Protein AF-A0A4P7NVJ7-F1 (afdb_monomer_lite)

Organism: Pyricularia oryzae (NCBI:txid318829)

pLDDT: mean 71.38, std 21.54, range [24.67, 96.62]

Structure (mmCIF, N/CA/C/O backbone):
data_AF-A0A4P7NVJ7-F1
#
_entry.id   AF-A0A4P7NVJ7-F1
#
loop_
_atom_site.group_PDB
_atom_site.id
_atom_site.type_symbol
_atom_site.label_atom_id
_atom_site.label_alt_id
_atom_site.label_comp_id
_atom_site.label_asym_id
_atom_site.label_entity_id
_atom_site.label_seq_id
_atom_site.pdbx_PDB_ins_code
_atom_site.Cartn_x
_atom_site.Cartn_y
_atom_site.Cartn_z
_atom_site.occupancy
_atom_site.B_iso_or_equiv
_atom_site.auth_seq_id
_atom_site.auth_comp_id
_atom_site.auth_asym_id
_atom_site.auth_atom_id
_atom_site.pdbx_PDB_model_num
ATOM 1 N N . MET A 1 1 ? -42.616 57.740 38.464 1.00 33.44 1 MET A N 1
ATOM 2 C CA . MET A 1 1 ? -42.591 57.920 36.997 1.00 33.44 1 MET A CA 1
ATOM 3 C C . MET A 1 1 ? -41.186 58.355 36.611 1.00 33.44 1 MET A C 1
ATOM 5 O O . MET A 1 1 ? -40.735 59.328 37.187 1.00 33.44 1 MET A O 1
ATOM 9 N N . LEU A 1 2 ? -40.556 57.594 35.704 1.00 36.09 2 LEU A N 1
ATOM 10 C CA . LEU A 1 2 ? -39.376 57.878 34.857 1.00 36.09 2 LEU A CA 1
ATOM 11 C C . LEU A 1 2 ? -38.073 58.364 35.545 1.00 36.09 2 LEU A C 1
ATOM 13 O O . LEU A 1 2 ? -38.047 59.429 36.139 1.00 36.09 2 LEU A O 1
ATOM 17 N N . LEU A 1 3 ? -37.015 57.547 35.664 1.00 31.81 3 LEU A N 1
ATOM 18 C CA . LEU A 1 3 ? -36.007 57.107 34.667 1.00 31.81 3 LEU A CA 1
ATOM 19 C C . LEU A 1 3 ? -35.076 58.220 34.133 1.00 31.81 3 LEU A C 1
ATOM 21 O O . LEU A 1 3 ? -35.540 59.104 33.425 1.00 31.81 3 LEU A O 1
ATOM 25 N N . GLN A 1 4 ? -33.771 58.025 34.386 1.00 34.12 4 GLN A N 1
ATOM 26 C CA . GLN A 1 4 ? -32.576 58.209 33.525 1.00 34.12 4 GLN A CA 1
ATOM 27 C C . GLN A 1 4 ? -31.421 58.970 34.223 1.00 34.12 4 GLN A C 1
ATOM 29 O O . GLN A 1 4 ? -31.620 60.085 34.684 1.00 34.12 4 GLN A O 1
ATOM 34 N N . SER A 1 5 ? -30.308 58.305 34.593 1.00 32.91 5 SER A N 1
ATOM 35 C CA . SER A 1 5 ? -29.028 58.104 33.847 1.00 32.91 5 SER A CA 1
ATOM 36 C C . SER A 1 5 ? -28.247 59.401 33.540 1.00 32.91 5 SER A C 1
ATOM 38 O O . SER A 1 5 ? -28.864 60.406 33.242 1.00 32.91 5 SER A O 1
ATOM 40 N N . PHE A 1 6 ? -26.911 59.515 33.525 1.00 35.09 6 PHE A N 1
ATOM 41 C CA . PHE A 1 6 ? -25.738 58.637 33.674 1.00 35.09 6 PHE A CA 1
ATOM 42 C C . PHE A 1 6 ? -24.559 59.520 34.155 1.00 35.09 6 PHE A C 1
ATOM 44 O O . PHE A 1 6 ? -24.475 60.688 33.781 1.00 35.09 6 PHE A O 1
ATOM 51 N N . LEU A 1 7 ? -23.631 58.943 34.926 1.00 29.47 7 LEU A N 1
ATOM 52 C CA . LEU A 1 7 ? -22.308 59.500 35.248 1.00 29.47 7 LEU A CA 1
ATOM 53 C C . LEU A 1 7 ? -21.233 58.927 34.306 1.00 29.47 7 LEU A C 1
ATOM 55 O O . LEU A 1 7 ? -21.412 57.872 33.698 1.00 29.47 7 LEU A O 1
ATOM 59 N N . SER A 1 8 ? -20.134 59.665 34.189 1.00 30.62 8 SER A N 1
ATOM 60 C CA . SER A 1 8 ? -19.148 59.652 33.109 1.00 30.62 8 SER A CA 1
ATOM 61 C C . SER A 1 8 ? -17.916 58.758 33.337 1.00 30.62 8 SER A C 1
ATOM 63 O O . SER A 1 8 ? -17.367 58.693 34.428 1.00 30.62 8 SER A O 1
ATOM 65 N N . VAL A 1 9 ? -17.463 58.182 32.214 1.00 29.81 9 VAL A N 1
ATOM 66 C CA . VAL A 1 9 ? -16.082 57.948 31.734 1.00 29.81 9 VAL A CA 1
ATOM 67 C C . VAL A 1 9 ? -15.080 57.220 32.643 1.00 29.81 9 VAL A C 1
ATOM 69 O O . VAL A 1 9 ? -14.584 57.755 33.628 1.00 29.81 9 VAL A O 1
ATOM 72 N N . SER A 1 10 ? -14.591 56.078 32.147 1.00 28.66 10 SER A N 1
ATOM 73 C CA . SER A 1 10 ? -13.162 55.735 32.186 1.00 28.66 10 SER A CA 1
ATOM 74 C C . SER A 1 10 ? -12.796 54.844 30.998 1.00 28.66 10 SER A C 1
ATOM 76 O O . SER A 1 10 ? -13.385 53.790 30.777 1.00 28.66 10 SER A O 1
ATOM 78 N N . VAL A 1 11 ? -11.834 55.327 30.215 1.00 29.50 11 VAL A N 1
ATOM 79 C CA . VAL A 1 11 ? -11.181 54.649 29.092 1.00 29.50 11 VAL A CA 1
ATOM 80 C C . VAL A 1 11 ? -10.091 53.744 29.655 1.00 29.50 11 VAL A C 1
ATOM 82 O O . VAL A 1 11 ? -9.223 54.245 30.358 1.00 29.50 11 VAL A O 1
ATOM 85 N N . PHE A 1 12 ? -10.077 52.460 29.292 1.00 29.11 12 PHE A N 1
ATOM 86 C CA . PH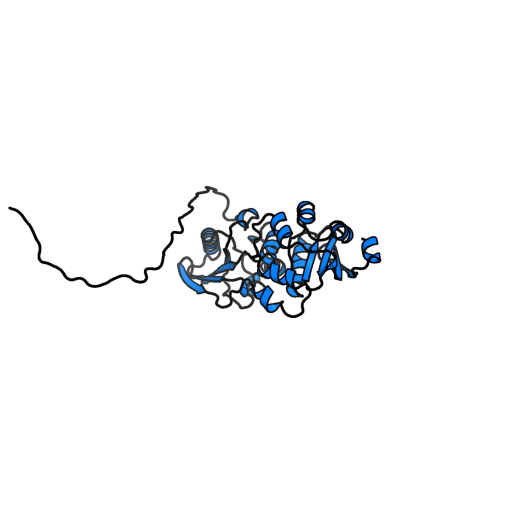E A 1 12 ? -8.843 51.670 29.263 1.00 29.11 12 PHE A CA 1
ATOM 87 C C . PHE A 1 12 ? -8.847 50.689 28.084 1.00 29.11 12 PHE A C 1
ATOM 89 O O . PHE A 1 12 ? -9.850 50.052 27.768 1.00 29.11 12 PHE A O 1
ATOM 96 N N . LEU A 1 13 ? -7.696 50.661 27.411 1.00 29.11 13 LEU A N 1
ATOM 97 C CA . LEU A 1 13 ? -7.364 49.972 26.169 1.00 29.11 13 LEU A CA 1
ATOM 98 C C . LEU A 1 13 ? -7.701 48.472 26.188 1.00 29.11 13 LEU A C 1
ATOM 100 O O . LEU A 1 13 ? -7.298 47.752 27.097 1.00 29.11 13 LEU A O 1
ATOM 104 N N . SER A 1 14 ? -8.299 47.975 25.103 1.00 26.41 14 SER A N 1
ATOM 105 C CA . SER A 1 14 ? -8.239 46.555 24.746 1.00 26.41 14 SER A CA 1
ATOM 106 C C . SER A 1 14 ? -8.184 46.384 23.228 1.00 26.41 14 SER A C 1
ATOM 108 O O . SER A 1 14 ? -9.142 46.675 22.523 1.00 26.41 14 SER A O 1
ATOM 110 N N . SER A 1 15 ? -7.053 45.899 22.717 1.00 27.34 15 SER A N 1
ATOM 111 C CA . SER A 1 15 ? -7.018 45.127 21.471 1.00 27.34 15 SER A CA 1
ATOM 112 C C . SER A 1 15 ? -5.645 44.490 21.303 1.00 27.34 15 SER A C 1
ATOM 114 O O . SER A 1 15 ? -4.706 45.166 20.892 1.00 27.34 15 SER A O 1
ATOM 116 N N . LEU A 1 16 ? -5.538 43.194 21.599 1.00 26.36 16 LEU A N 1
ATOM 117 C CA . LEU A 1 16 ? -4.643 42.274 20.895 1.00 26.36 16 LEU A CA 1
ATOM 118 C C . LEU A 1 16 ? -5.024 40.816 21.205 1.00 26.36 16 LEU A C 1
ATOM 120 O O . LEU A 1 16 ? -5.247 40.441 22.354 1.00 26.36 16 LEU A O 1
ATOM 124 N N . SER A 1 17 ? -5.054 40.020 20.131 1.00 27.28 17 SER A N 1
ATOM 125 C CA . SER A 1 17 ? -5.093 38.548 20.042 1.00 27.28 17 SER A CA 1
ATOM 126 C C . SER A 1 17 ? -6.367 37.805 20.479 1.00 27.28 17 SER A C 1
ATOM 128 O O . SER A 1 17 ? -6.426 37.200 21.543 1.00 27.28 17 SER A O 1
ATOM 130 N N . GLY A 1 18 ? -7.341 37.728 19.565 1.00 25.89 18 GLY A N 1
ATOM 131 C CA . GLY A 1 18 ? -8.331 36.647 19.501 1.00 25.89 18 GLY A CA 1
ATOM 132 C C . GLY A 1 18 ? -8.140 35.867 18.200 1.00 25.89 18 GLY A C 1
ATOM 133 O O . GLY A 1 18 ? -8.446 36.377 17.125 1.00 25.89 18 GLY A O 1
ATOM 134 N N . PHE A 1 19 ? -7.570 34.667 18.298 1.00 30.31 19 PHE A N 1
ATOM 135 C CA . PHE A 1 19 ? -7.375 33.748 17.181 1.00 30.31 19 PHE A CA 1
ATOM 136 C C . PHE A 1 19 ? -8.712 33.318 16.564 1.00 30.31 19 PHE A C 1
ATOM 138 O O . PHE A 1 19 ? -9.696 33.064 17.256 1.00 30.31 19 PHE A O 1
ATOM 145 N N . ALA A 1 20 ? -8.701 33.223 15.238 1.00 26.31 20 ALA A N 1
ATOM 146 C CA . ALA A 1 20 ? -9.792 32.759 14.404 1.00 26.31 20 ALA A CA 1
ATOM 147 C C . ALA A 1 20 ? -10.181 31.304 14.721 1.00 26.31 20 ALA A C 1
ATOM 149 O O . ALA A 1 20 ? -9.400 30.383 14.493 1.00 26.31 20 ALA A O 1
ATOM 150 N N . ALA A 1 21 ? -11.418 31.094 15.167 1.00 26.64 21 ALA A N 1
ATOM 151 C CA . ALA A 1 21 ? -12.111 29.817 15.038 1.00 26.64 21 ALA A CA 1
ATOM 152 C C . ALA A 1 21 ? -12.987 29.891 13.780 1.00 26.64 21 ALA A C 1
ATOM 154 O O . ALA A 1 21 ? -14.118 30.374 13.815 1.00 26.64 21 ALA A O 1
ATOM 155 N N . ALA A 1 22 ? -12.431 29.477 12.642 1.00 26.91 22 ALA A N 1
ATOM 156 C CA . ALA A 1 22 ? -13.189 29.321 11.410 1.00 26.91 22 ALA A CA 1
ATOM 157 C C . ALA A 1 22 ? -13.817 27.920 11.375 1.00 26.91 22 ALA A C 1
ATOM 159 O O . ALA A 1 22 ? -13.119 26.918 11.279 1.00 26.91 22 ALA A O 1
ATOM 160 N N . ASN A 1 23 ? -15.144 27.914 11.510 1.00 27.62 23 ASN A N 1
ATOM 161 C CA . ASN A 1 23 ? -16.134 26.949 11.030 1.00 27.62 23 ASN A CA 1
ATOM 162 C C . ASN A 1 23 ? -15.619 25.723 10.254 1.00 27.62 23 ASN A C 1
ATOM 164 O O . ASN A 1 23 ? -15.150 25.877 9.130 1.00 27.62 23 ASN A O 1
ATOM 168 N N . ASP A 1 24 ? -15.936 24.523 10.752 1.00 26.11 24 ASP A N 1
ATOM 169 C CA . ASP A 1 24 ? -16.143 23.355 9.892 1.00 26.11 24 ASP A CA 1
ATOM 170 C C . ASP A 1 24 ? -17.567 22.821 10.105 1.00 26.11 24 ASP A C 1
ATOM 172 O O . ASP A 1 24 ? -17.951 22.328 11.170 1.00 26.11 24 ASP A O 1
ATOM 176 N N . ARG A 1 25 ? -18.401 23.067 9.095 1.00 26.12 25 ARG A N 1
ATOM 177 C CA . ARG A 1 25 ? -19.851 22.885 9.093 1.00 26.12 25 ARG A CA 1
ATOM 178 C C . ARG A 1 25 ? -20.153 21.497 8.524 1.00 26.12 25 ARG A C 1
ATOM 180 O O . ARG A 1 25 ? -19.956 21.253 7.344 1.00 26.12 25 ARG A O 1
ATOM 187 N N . THR A 1 26 ? -20.597 20.609 9.406 1.00 28.62 26 THR A N 1
ATOM 188 C CA . THR A 1 26 ? -21.560 19.514 9.189 1.00 28.62 26 THR A CA 1
ATOM 189 C C . THR A 1 26 ? -22.027 19.238 7.749 1.00 28.62 26 THR A C 1
ATOM 191 O O . THR A 1 26 ? -22.870 19.958 7.224 1.00 28.62 26 THR A O 1
ATOM 194 N N . ASP A 1 27 ? -21.645 18.074 7.210 1.00 26.45 27 ASP A N 1
ATOM 195 C CA . ASP A 1 27 ? -22.378 17.384 6.139 1.00 26.45 27 ASP A CA 1
ATOM 196 C C . ASP A 1 27 ? -23.083 16.140 6.709 1.00 26.45 27 ASP A C 1
ATOM 198 O O . ASP A 1 27 ? -22.583 15.015 6.694 1.00 26.45 27 ASP A O 1
ATOM 202 N N . TYR A 1 28 ? -24.290 16.358 7.237 1.00 27.16 28 TYR A N 1
ATOM 203 C CA . TYR A 1 28 ? -25.273 15.302 7.465 1.00 27.16 28 TYR A CA 1
ATOM 204 C C . TYR A 1 28 ? -26.006 15.034 6.147 1.00 27.16 28 TYR A C 1
ATOM 206 O O . TYR A 1 28 ? -26.920 15.769 5.774 1.00 27.16 28 TYR A O 1
ATOM 214 N N . ARG A 1 29 ? -25.667 13.941 5.460 1.00 24.67 29 ARG A N 1
ATOM 215 C CA . ARG A 1 29 ? -26.588 13.310 4.506 1.00 24.67 29 ARG A CA 1
ATOM 216 C C . ARG A 1 29 ? -26.798 11.849 4.864 1.00 24.67 29 ARG A C 1
ATOM 218 O O . ARG A 1 29 ? -25.935 10.991 4.712 1.00 24.67 29 ARG A O 1
ATOM 225 N N . THR A 1 30 ? -28.003 11.611 5.360 1.00 28.95 30 THR A N 1
ATOM 226 C CA . THR A 1 30 ? -28.655 10.325 5.553 1.00 28.95 30 THR A CA 1
ATOM 227 C C . THR A 1 30 ? -28.599 9.485 4.275 1.00 28.95 30 THR A C 1
ATOM 229 O O . THR A 1 30 ? -29.094 9.887 3.227 1.00 28.95 30 THR A O 1
ATOM 232 N N . SER A 1 31 ? -28.052 8.271 4.368 1.00 28.33 31 SER A N 1
ATOM 233 C CA . SER A 1 31 ? -28.394 7.195 3.436 1.00 28.33 31 SER A CA 1
ATOM 234 C C . SER A 1 31 ? -28.977 6.030 4.228 1.00 28.33 31 SER A C 1
ATOM 236 O O . SER A 1 31 ? -28.285 5.304 4.940 1.00 28.33 31 SER A O 1
ATOM 238 N N . ASN A 1 32 ? -30.297 5.892 4.119 1.00 31.59 32 ASN A N 1
ATOM 239 C CA . ASN A 1 32 ? -31.024 4.692 4.495 1.00 31.59 32 ASN A CA 1
ATOM 240 C C . ASN A 1 32 ? -30.463 3.505 3.707 1.00 31.59 32 ASN A C 1
ATOM 242 O O . ASN A 1 32 ? -30.598 3.451 2.488 1.00 31.59 32 ASN A O 1
ATOM 246 N N . ALA A 1 33 ? -29.892 2.528 4.404 1.00 28.89 33 ALA A N 1
ATOM 247 C CA . ALA A 1 33 ? -29.760 1.174 3.888 1.00 28.89 33 ALA A CA 1
ATOM 248 C C . ALA A 1 33 ? -29.812 0.191 5.060 1.00 28.89 33 ALA A C 1
ATOM 250 O O . ALA A 1 33 ? -28.801 -0.107 5.693 1.00 28.89 33 ALA A O 1
ATOM 251 N N . LYS A 1 34 ? -31.014 -0.330 5.336 1.00 29.98 34 LYS A N 1
ATOM 252 C CA . LYS A 1 34 ? -31.184 -1.635 5.983 1.00 29.98 34 LYS A CA 1
ATOM 253 C C . LYS A 1 34 ? -30.577 -2.683 5.044 1.00 29.98 34 LYS A C 1
ATOM 255 O O . LYS A 1 34 ? -31.243 -3.185 4.149 1.00 29.98 34 LYS A O 1
ATOM 260 N N . GLY A 1 35 ? -29.295 -2.960 5.226 1.00 25.25 35 GLY A N 1
ATOM 261 C CA . GLY A 1 35 ? -28.564 -4.051 4.599 1.00 25.25 35 GLY A CA 1
ATOM 262 C C . GLY A 1 35 ? -27.605 -4.592 5.646 1.00 25.25 35 GLY A C 1
ATOM 263 O O . GLY A 1 35 ? -26.949 -3.808 6.323 1.00 25.25 35 GLY A O 1
ATOM 264 N N . SER A 1 36 ? -27.615 -5.909 5.841 1.00 28.92 36 SER A N 1
ATOM 265 C CA . SER A 1 36 ? -26.833 -6.685 6.813 1.00 28.92 36 SER A CA 1
ATOM 266 C C . SER A 1 36 ? -25.572 -5.996 7.363 1.00 28.92 36 SER A C 1
ATOM 268 O O . SER A 1 36 ? -24.707 -5.582 6.588 1.00 28.92 36 SER A O 1
ATOM 270 N N . LEU A 1 37 ? -25.406 -6.027 8.692 1.00 34.31 37 LEU A N 1
ATOM 271 C CA . LEU A 1 37 ? -24.222 -5.642 9.492 1.00 34.31 37 LEU A CA 1
ATOM 272 C C . LEU A 1 37 ? -22.877 -6.291 9.061 1.00 34.31 37 LEU A C 1
ATOM 274 O O . LEU A 1 37 ? -21.871 -6.161 9.752 1.00 34.31 37 LEU A O 1
ATOM 278 N N . GLN A 1 38 ? -22.842 -6.994 7.928 1.00 34.00 38 GLN A N 1
ATOM 279 C CA . GLN A 1 38 ? -21.726 -7.785 7.419 1.00 34.00 38 GLN A CA 1
ATOM 280 C C . GLN A 1 38 ? -21.002 -7.205 6.191 1.00 34.00 38 GLN A C 1
ATOM 282 O O . GLN A 1 38 ? -20.024 -7.806 5.754 1.00 34.00 38 GLN A O 1
ATOM 287 N N . ALA A 1 39 ? -21.393 -6.056 5.625 1.00 33.47 39 ALA A N 1
ATOM 288 C CA . ALA A 1 39 ? -20.749 -5.597 4.385 1.00 33.47 39 ALA A CA 1
ATOM 289 C C . ALA A 1 39 ? -20.719 -4.073 4.185 1.00 33.47 39 ALA A C 1
ATOM 291 O O . ALA A 1 39 ? -21.302 -3.545 3.244 1.00 33.47 39 ALA A O 1
ATOM 292 N N . ARG A 1 40 ? -19.943 -3.357 5.000 1.00 39.09 40 ARG A N 1
ATOM 293 C CA . ARG A 1 40 ? -19.282 -2.127 4.532 1.00 39.09 40 ARG A CA 1
ATOM 294 C C . ARG A 1 40 ? -17.784 -2.264 4.752 1.00 39.09 40 ARG A C 1
ATOM 296 O O . ARG A 1 40 ? -17.183 -1.687 5.649 1.00 39.09 40 ARG A O 1
ATOM 303 N N . ALA A 1 41 ? -17.189 -3.123 3.928 1.00 40.47 41 ALA A N 1
ATOM 304 C CA . ALA A 1 41 ? -15.764 -3.048 3.651 1.00 40.47 41 ALA A CA 1
ATOM 305 C C . ALA A 1 41 ? -15.410 -1.616 3.219 1.00 40.47 41 ALA A C 1
ATOM 307 O O . ALA A 1 41 ? -16.273 -0.955 2.630 1.00 40.47 41 ALA A O 1
ATOM 308 N N . PRO A 1 42 ? -14.177 -1.132 3.444 1.00 47.81 42 PRO A N 1
ATOM 309 C CA . PRO A 1 42 ? -13.695 0.010 2.686 1.00 47.81 42 PRO A CA 1
ATOM 310 C C . PRO A 1 42 ? -13.810 -0.354 1.198 1.00 47.81 42 PRO A C 1
ATOM 312 O O . PRO A 1 42 ? -13.067 -1.185 0.685 1.00 47.81 42 PRO A O 1
ATOM 315 N N . THR A 1 43 ? -14.848 0.159 0.538 1.00 39.72 43 THR A N 1
ATOM 316 C CA . THR A 1 43 ? -15.058 -0.035 -0.897 1.00 39.72 43 THR A CA 1
ATOM 317 C C . THR A 1 43 ? -14.163 0.941 -1.642 1.00 39.72 43 THR A C 1
ATOM 319 O O . THR A 1 43 ? -13.792 1.984 -1.099 1.00 39.72 43 THR A O 1
ATOM 322 N N . ALA A 1 44 ? -13.863 0.648 -2.908 1.00 37.09 44 ALA A N 1
ATOM 323 C CA . ALA A 1 44 ? -13.126 1.566 -3.774 1.00 37.09 44 ALA A CA 1
ATOM 324 C C . ALA A 1 44 ? -13.737 2.986 -3.820 1.00 37.09 44 ALA A C 1
ATOM 326 O O . ALA A 1 44 ? -13.014 3.961 -3.981 1.00 37.09 44 ALA A O 1
ATOM 327 N N . ASN A 1 45 ? -15.046 3.113 -3.565 1.00 34.69 45 ASN A N 1
ATOM 328 C CA . ASN A 1 45 ? -15.763 4.390 -3.512 1.00 34.69 45 ASN A CA 1
ATOM 329 C C . ASN A 1 45 ? -15.607 5.149 -2.176 1.00 34.69 45 ASN A C 1
ATOM 331 O O . ASN A 1 45 ? -15.909 6.336 -2.114 1.00 34.69 45 ASN A O 1
ATOM 335 N N . GLY A 1 46 ? -15.136 4.491 -1.109 1.00 37.47 46 GLY A N 1
ATOM 336 C CA . GLY A 1 46 ? -14.785 5.115 0.176 1.00 37.47 46 GLY A CA 1
ATOM 337 C C . GLY A 1 46 ? -13.324 5.574 0.264 1.00 37.47 46 GLY A C 1
ATOM 338 O O . GLY A 1 46 ? -12.995 6.382 1.125 1.00 37.47 46 GLY A O 1
ATOM 339 N N . LEU A 1 47 ? -12.468 5.124 -0.664 1.00 41.94 47 LEU A N 1
ATOM 340 C CA . LEU A 1 47 ? -11.052 5.515 -0.792 1.00 41.94 47 LEU A CA 1
ATOM 341 C C . LEU A 1 47 ? -10.856 6.960 -1.309 1.00 41.94 47 LEU A C 1
ATOM 343 O O . LEU A 1 47 ? -9.728 7.400 -1.515 1.00 41.94 47 LEU A O 1
ATOM 347 N N . GLY A 1 48 ? -11.953 7.698 -1.527 1.00 37.41 48 GLY A N 1
ATOM 348 C CA . GLY A 1 48 ? -11.991 9.006 -2.185 1.00 37.41 48 GLY A CA 1
ATOM 349 C C . GLY A 1 48 ? -12.030 10.237 -1.270 1.00 37.41 48 GLY A C 1
ATOM 350 O O . GLY A 1 48 ? -11.975 11.356 -1.778 1.00 37.41 48 GLY A O 1
ATOM 351 N N . GLN A 1 49 ? -12.145 10.091 0.054 1.00 42.38 49 GLN A N 1
ATOM 352 C CA . GLN A 1 49 ? -12.215 11.264 0.935 1.00 42.38 49 GLN A CA 1
ATOM 353 C C . GLN A 1 49 ? -10.806 11.785 1.258 1.00 42.38 49 GLN A C 1
ATOM 355 O O . GLN A 1 49 ? -9.985 11.091 1.862 1.00 42.38 49 GLN A O 1
ATOM 360 N N . ARG A 1 50 ? -10.511 13.018 0.820 1.00 36.72 50 ARG A N 1
ATOM 361 C CA . ARG A 1 50 ? -9.295 13.773 1.177 1.00 36.72 50 ARG A CA 1
ATOM 362 C C . ARG A 1 50 ? -9.072 13.723 2.694 1.00 36.72 50 ARG A C 1
ATOM 364 O O . ARG A 1 50 ? -9.997 14.002 3.445 1.00 36.72 50 ARG A O 1
ATOM 371 N N . GLY A 1 51 ? -7.857 13.391 3.140 1.00 50.56 51 GLY A N 1
ATOM 372 C CA . GLY A 1 51 ? -7.526 13.365 4.573 1.00 50.56 51 GLY A CA 1
ATOM 373 C C . GLY A 1 51 ? -8.154 12.204 5.356 1.00 50.56 51 GLY A C 1
ATOM 374 O O . GLY A 1 51 ? -8.147 12.235 6.587 1.00 50.56 51 GLY A O 1
ATOM 375 N N . SER A 1 52 ? -8.688 11.190 4.667 1.00 66.25 52 SER A N 1
ATOM 376 C CA . SER A 1 52 ? -9.439 10.106 5.298 1.00 66.25 52 SER A CA 1
ATOM 377 C C . SER A 1 52 ? -8.597 9.306 6.290 1.00 66.25 52 SER A C 1
ATOM 379 O O . SER A 1 52 ? -7.508 8.806 6.007 1.00 66.25 52 SER A O 1
ATOM 381 N N . THR A 1 53 ? -9.135 9.186 7.495 1.00 81.88 53 THR A N 1
ATOM 382 C CA . THR A 1 53 ? -8.651 8.247 8.497 1.00 81.88 53 THR A CA 1
ATOM 383 C C . THR A 1 53 ? -9.325 6.905 8.232 1.00 81.88 53 THR A C 1
ATOM 385 O O . THR A 1 53 ? -10.552 6.819 8.203 1.00 81.88 53 THR A O 1
ATOM 388 N N . LEU A 1 54 ? -8.533 5.854 8.031 1.00 87.19 54 LEU A N 1
ATOM 389 C CA . LEU A 1 54 ? -9.030 4.488 8.120 1.00 87.19 54 LEU A CA 1
ATOM 390 C C . LEU A 1 54 ? -9.102 4.125 9.602 1.00 87.19 54 LEU A C 1
ATOM 392 O O . LEU A 1 54 ? -8.093 4.148 10.305 1.00 87.19 54 LEU A O 1
ATOM 396 N N . TYR A 1 55 ? -10.288 3.776 10.078 1.00 91.00 55 TYR A N 1
ATOM 397 C CA . TYR A 1 55 ? -10.474 3.294 11.436 1.00 91.00 55 TYR A CA 1
ATOM 398 C C . TYR A 1 55 ? -10.370 1.777 11.456 1.00 91.00 55 TYR A C 1
ATOM 400 O O . TYR A 1 55 ? -11.011 1.111 10.642 1.00 91.00 55 TYR A O 1
ATOM 408 N N . ARG A 1 56 ? -9.599 1.222 12.392 1.00 92.38 56 ARG A N 1
ATOM 409 C CA . ARG A 1 56 ? -9.515 -0.225 12.637 1.00 92.38 56 ARG A CA 1
ATOM 410 C C . ARG A 1 56 ? -9.726 -0.504 14.116 1.00 92.38 56 ARG A C 1
ATOM 412 O O . ARG A 1 56 ? -8.995 0.028 14.942 1.00 92.38 56 ARG A O 1
ATOM 419 N N . ALA A 1 57 ? -10.699 -1.341 14.452 1.00 92.25 57 ALA A N 1
ATOM 420 C CA . ALA A 1 57 ? -10.878 -1.821 15.813 1.00 92.25 57 ALA A CA 1
ATOM 421 C C . ALA A 1 57 ? -10.014 -3.065 16.066 1.00 92.25 57 ALA A C 1
ATOM 423 O O . ALA A 1 57 ? -9.835 -3.895 15.170 1.00 92.25 57 ALA A O 1
ATOM 424 N N . SER A 1 58 ? -9.470 -3.179 17.275 1.00 90.31 58 SER A N 1
ATOM 425 C CA . SER A 1 58 ? -8.707 -4.346 17.723 1.00 90.31 58 SER A CA 1
ATOM 426 C C . SER A 1 58 ? -8.767 -4.476 19.244 1.00 90.31 58 SER A C 1
ATOM 428 O O . SER A 1 58 ? -8.848 -3.476 19.954 1.00 90.31 58 SER A O 1
ATOM 430 N N . ILE A 1 59 ? -8.729 -5.701 19.764 1.00 88.19 59 ILE A N 1
ATOM 431 C CA . ILE A 1 59 ? -8.576 -5.951 21.211 1.00 88.19 59 ILE A CA 1
ATOM 432 C C . ILE A 1 59 ? -7.105 -5.933 21.640 1.00 88.19 59 ILE A C 1
ATOM 434 O O . ILE A 1 59 ? -6.802 -5.797 22.828 1.00 88.19 59 ILE A O 1
ATOM 438 N N . THR A 1 60 ? -6.180 -6.036 20.685 1.00 84.81 60 THR A N 1
ATOM 439 C CA . THR A 1 60 ? -4.755 -5.902 20.956 1.00 84.81 60 THR A CA 1
ATOM 440 C C . THR A 1 60 ? -4.363 -4.433 21.068 1.00 84.81 60 THR A C 1
ATOM 442 O O . THR A 1 60 ? -4.744 -3.587 20.260 1.00 84.81 60 THR A O 1
ATOM 445 N N . GLN A 1 61 ? -3.549 -4.147 22.079 1.00 85.44 61 GLN A N 1
ATOM 446 C CA . GLN A 1 61 ? -2.979 -2.826 22.298 1.00 85.44 61 GLN A CA 1
ATOM 447 C C . GLN A 1 61 ? -1.982 -2.425 21.191 1.00 85.44 61 GLN A C 1
ATOM 449 O O . GLN A 1 61 ? -1.385 -3.295 20.552 1.00 85.44 61 GLN A O 1
ATOM 454 N N . PRO A 1 62 ? -1.747 -1.121 20.986 1.00 81.94 62 PRO A N 1
ATOM 455 C CA . PRO A 1 62 ? -0.751 -0.628 20.039 1.00 81.94 62 PRO A CA 1
ATOM 456 C C . PRO A 1 62 ? 0.641 -1.221 20.281 1.00 81.94 62 PRO A C 1
ATOM 458 O O . PRO A 1 62 ? 1.097 -1.339 21.419 1.00 81.94 62 PRO A O 1
ATOM 461 N N . THR A 1 63 ? 1.344 -1.554 19.200 1.00 84.06 63 THR A N 1
ATOM 462 C CA . THR A 1 63 ? 2.747 -1.987 19.230 1.00 84.06 63 THR A CA 1
ATOM 463 C C . THR A 1 63 ? 3.555 -1.194 18.205 1.00 84.06 63 THR A C 1
ATOM 465 O O . THR A 1 63 ? 3.010 -0.716 17.210 1.00 84.06 63 THR A O 1
ATOM 468 N N . TYR A 1 64 ? 4.877 -1.111 18.385 1.00 81.88 64 TYR A N 1
ATOM 469 C CA . TYR A 1 64 ? 5.773 -0.434 17.433 1.00 81.88 64 TYR A CA 1
ATOM 470 C C . TYR A 1 64 ? 5.775 -1.052 16.021 1.00 81.88 64 TYR A C 1
ATOM 472 O O . TYR A 1 64 ? 6.254 -0.428 15.077 1.00 81.88 64 TYR A O 1
ATOM 480 N N . SER A 1 65 ? 5.234 -2.262 15.835 1.00 76.31 65 SER A N 1
ATOM 481 C CA . SER A 1 65 ? 5.038 -2.852 14.506 1.00 76.31 65 SER A CA 1
ATOM 482 C C . SER A 1 65 ? 3.729 -2.421 13.829 1.00 76.31 65 SER A C 1
ATOM 484 O O . SER A 1 65 ? 3.517 -2.767 12.666 1.00 76.31 65 SER A O 1
ATOM 486 N N . GLY A 1 66 ? 2.857 -1.653 14.486 1.00 83.31 66 GLY A N 1
ATOM 487 C CA . GLY A 1 66 ? 1.597 -1.169 13.912 1.00 83.31 66 GLY A CA 1
ATOM 488 C C . GLY A 1 66 ? 0.612 -2.304 13.642 1.00 83.31 66 GLY A C 1
ATOM 489 O O . GLY A 1 66 ? 0.093 -2.868 14.582 1.00 83.31 66 GLY A O 1
ATOM 490 N N . PHE A 1 67 ? 0.368 -2.631 12.373 1.00 83.12 67 PHE A N 1
ATOM 491 C CA . PHE A 1 67 ? -0.281 -3.851 11.872 1.00 83.12 67 PHE A CA 1
ATOM 492 C C . PHE A 1 67 ? 0.533 -4.487 10.730 1.00 83.12 67 PHE A C 1
ATOM 494 O O . PHE A 1 67 ? -0.018 -5.061 9.793 1.00 83.12 67 PHE A O 1
ATOM 501 N N . SER A 1 68 ? 1.858 -4.308 10.758 1.00 70.19 68 SER A N 1
ATOM 502 C CA . SER A 1 68 ? 2.772 -4.717 9.677 1.00 70.19 68 SER A CA 1
ATOM 503 C C . SER A 1 68 ? 3.460 -6.068 9.897 1.00 70.19 68 SER A C 1
ATOM 505 O O . SER A 1 68 ? 4.189 -6.539 9.026 1.00 70.19 68 SER A O 1
ATOM 507 N N . ARG A 1 69 ? 3.269 -6.691 11.063 1.00 66.81 69 ARG A N 1
ATOM 508 C CA . ARG A 1 69 ? 3.840 -7.998 11.409 1.00 66.81 69 ARG A CA 1
ATOM 509 C C . ARG A 1 69 ? 2.845 -8.807 12.206 1.00 66.81 69 ARG A C 1
ATOM 511 O O . ARG A 1 69 ? 2.251 -8.272 13.129 1.00 66.81 69 ARG A O 1
ATOM 518 N N . ASP A 1 70 ? 2.735 -10.089 11.913 1.00 59.59 70 ASP A N 1
ATOM 519 C CA . ASP A 1 70 ? 1.901 -10.983 12.700 1.00 59.59 70 ASP A CA 1
ATOM 520 C C . ASP A 1 70 ? 2.417 -11.058 14.140 1.00 59.59 70 ASP A C 1
ATOM 522 O O . ASP A 1 70 ? 3.510 -11.554 14.411 1.00 59.59 70 ASP A O 1
ATOM 526 N N . THR A 1 71 ? 1.629 -10.548 15.079 1.00 56.25 71 THR A N 1
ATOM 527 C CA . THR A 1 71 ? 1.731 -10.940 16.483 1.00 56.25 71 THR A CA 1
ATOM 528 C C . THR A 1 71 ? 0.683 -12.022 16.727 1.00 56.25 71 THR A C 1
ATOM 530 O O . THR A 1 71 ? -0.393 -11.999 16.124 1.00 56.25 71 THR A O 1
ATOM 533 N N . ALA A 1 72 ? 0.977 -12.991 17.599 1.00 52.69 72 ALA A N 1
ATOM 534 C CA . ALA A 1 72 ? 0.063 -14.105 17.875 1.00 52.69 72 ALA A CA 1
ATOM 535 C C . ALA A 1 72 ? -1.347 -13.633 18.287 1.00 52.69 72 ALA A C 1
ATOM 537 O O . ALA A 1 72 ? -2.336 -14.296 17.982 1.00 52.69 72 ALA A O 1
ATOM 538 N N . SER A 1 73 ? -1.452 -12.458 18.917 1.00 58.53 73 SER A N 1
ATOM 539 C CA . SER A 1 73 ? -2.727 -11.861 19.306 1.00 58.53 73 SER A CA 1
ATOM 540 C C . SER A 1 73 ? -3.544 -11.353 18.108 1.00 58.53 73 SER A C 1
ATOM 542 O O . SER A 1 73 ? -4.751 -11.571 18.081 1.00 58.53 73 SER A O 1
ATOM 544 N N . TRP A 1 74 ? -2.920 -10.789 17.064 1.00 63.53 74 TRP A N 1
ATOM 545 C CA . TRP A 1 74 ? -3.643 -10.257 15.894 1.00 63.53 74 TRP A CA 1
ATOM 546 C C . TRP A 1 74 ? -4.221 -11.332 14.978 1.00 63.53 74 TRP A C 1
ATOM 548 O O . TRP A 1 74 ? -5.249 -11.099 14.344 1.00 63.53 74 TRP A O 1
ATOM 558 N N . ILE A 1 75 ? -3.577 -12.498 14.886 1.00 61.09 75 ILE A N 1
ATOM 559 C CA . ILE A 1 75 ? -3.983 -13.584 13.974 1.00 61.09 75 ILE A CA 1
ATOM 560 C C . ILE A 1 75 ? -5.383 -14.115 14.323 1.00 61.09 75 ILE A C 1
ATOM 562 O O . ILE A 1 75 ? -6.129 -14.524 13.436 1.00 61.09 75 ILE A O 1
ATOM 566 N N . SER A 1 76 ? -5.750 -14.074 15.605 1.00 67.12 76 SER A N 1
ATOM 567 C CA . SER A 1 76 ? -7.032 -14.584 16.108 1.00 67.12 76 SER A CA 1
ATOM 568 C C . SER A 1 76 ? -8.193 -13.585 16.029 1.00 67.12 76 SER A C 1
ATOM 570 O O . SER A 1 76 ? -9.345 -13.954 16.262 1.00 67.12 76 SER A O 1
ATOM 572 N N . GLU A 1 77 ? -7.916 -12.318 15.709 1.00 75.00 77 GLU A N 1
ATOM 573 C CA . GLU A 1 77 ? -8.922 -11.261 15.735 1.00 75.00 77 GLU A CA 1
ATOM 574 C C . GLU A 1 77 ? -9.705 -11.165 14.426 1.00 75.00 77 GLU A C 1
ATOM 576 O O . GLU A 1 77 ? -9.159 -11.238 13.326 1.00 75.00 77 GLU A O 1
ATOM 581 N N . THR A 1 78 ?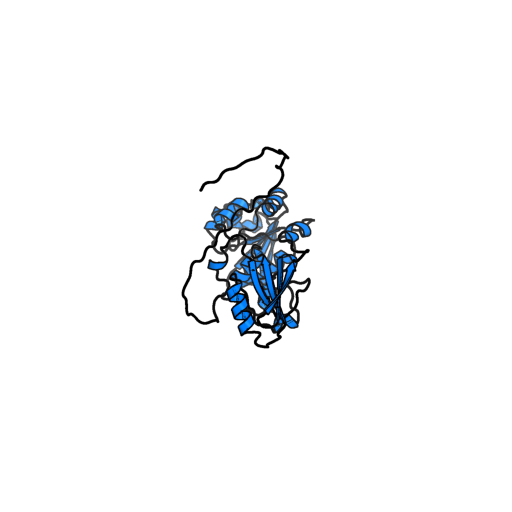 -11.010 -10.916 14.547 1.00 77.50 78 THR A N 1
ATOM 582 C CA . THR A 1 78 ? -11.814 -10.500 13.397 1.00 77.50 78 THR A CA 1
ATOM 583 C C . THR A 1 78 ? -11.380 -9.108 12.953 1.00 77.50 78 THR A C 1
ATOM 585 O O . THR A 1 78 ? -11.355 -8.174 13.755 1.00 77.50 78 THR A O 1
ATOM 588 N N . THR A 1 79 ? -11.093 -8.950 11.663 1.00 83.75 79 THR A N 1
ATOM 589 C CA . THR A 1 79 ? -10.785 -7.648 11.072 1.00 83.75 79 THR A CA 1
ATOM 590 C C . THR A 1 79 ? -12.040 -6.770 11.029 1.00 83.75 79 THR A C 1
ATOM 592 O O . THR A 1 79 ? -13.002 -7.068 10.321 1.00 83.75 79 THR A O 1
ATOM 595 N N . ILE A 1 80 ? -12.018 -5.645 11.749 1.00 89.12 80 ILE A N 1
ATOM 596 C CA . ILE A 1 80 ? -13.091 -4.643 11.743 1.00 89.12 80 ILE A CA 1
ATOM 597 C C . ILE A 1 80 ? -12.487 -3.284 11.399 1.00 89.12 80 ILE A C 1
ATOM 599 O O . ILE A 1 80 ? -11.919 -2.613 12.254 1.00 89.12 80 ILE A O 1
ATOM 603 N N . MET A 1 81 ? -12.609 -2.863 10.143 1.00 89.56 81 MET A N 1
ATOM 604 C CA . MET A 1 81 ? -12.134 -1.556 9.694 1.00 89.56 81 MET A CA 1
ATOM 605 C C . MET A 1 81 ? -13.057 -0.887 8.676 1.00 89.56 81 MET A C 1
ATOM 607 O O . MET A 1 81 ? -13.920 -1.534 8.067 1.00 89.56 81 MET A O 1
ATOM 611 N N . GLY A 1 82 ? -12.903 0.425 8.520 1.00 87.62 82 GLY A N 1
ATOM 612 C CA . GLY A 1 82 ? -13.719 1.259 7.642 1.00 87.62 82 GLY A CA 1
ATOM 613 C C . GLY A 1 82 ? -13.406 2.749 7.786 1.00 87.62 82 GLY A C 1
ATOM 614 O O . GLY A 1 82 ? -12.685 3.159 8.690 1.00 87.62 82 GLY A O 1
ATOM 615 N N . TYR A 1 83 ? -13.947 3.555 6.875 1.00 83.94 83 TYR A N 1
ATOM 616 C CA . TYR A 1 83 ? -13.758 5.012 6.866 1.00 83.94 83 TYR A CA 1
ATOM 617 C C . TYR A 1 83 ? -14.755 5.765 7.754 1.00 83.94 83 TYR A C 1
ATOM 619 O O . TYR A 1 83 ? -14.481 6.882 8.179 1.00 83.94 83 TYR A O 1
ATOM 627 N N . ASP A 1 84 ? -15.897 5.153 8.068 1.00 86.69 84 ASP A N 1
ATOM 628 C CA . ASP A 1 84 ? -16.868 5.707 9.009 1.00 86.69 84 ASP A CA 1
ATOM 629 C C . ASP A 1 84 ? -16.534 5.237 10.431 1.00 86.69 84 ASP A C 1
ATOM 631 O O . ASP A 1 84 ? -16.688 4.059 10.768 1.00 86.69 84 ASP A O 1
ATOM 635 N N . LYS A 1 85 ? -16.082 6.179 11.269 1.00 89.00 85 LYS A N 1
ATOM 636 C CA . LYS A 1 85 ? -15.740 5.940 12.676 1.00 89.00 85 LYS A CA 1
ATOM 637 C C . LYS A 1 85 ? -16.882 5.255 13.431 1.00 89.00 85 LYS A C 1
ATOM 639 O O . LYS A 1 85 ? -16.651 4.292 14.161 1.00 89.00 85 LYS A O 1
ATOM 644 N N . ASN A 1 86 ? -18.109 5.748 13.267 1.00 88.62 86 ASN A N 1
ATOM 645 C CA . ASN A 1 86 ? -19.260 5.288 14.038 1.00 88.62 86 ASN A CA 1
ATOM 646 C C . ASN A 1 86 ? -19.680 3.881 13.614 1.00 88.62 86 ASN A C 1
ATOM 648 O O . ASN A 1 86 ? -19.976 3.054 14.475 1.00 88.62 86 ASN A O 1
ATOM 652 N N . ASP A 1 87 ? -19.641 3.580 12.314 1.00 89.75 87 ASP A N 1
ATOM 653 C CA . ASP A 1 87 ? -19.874 2.222 11.807 1.00 89.75 87 ASP A CA 1
ATOM 654 C C . ASP A 1 87 ? -18.873 1.218 12.400 1.00 89.75 87 ASP A C 1
ATOM 656 O O . ASP A 1 87 ? -19.267 0.163 12.907 1.00 89.75 87 ASP A O 1
ATOM 660 N N . VAL A 1 88 ? -17.580 1.561 12.394 1.00 90.56 88 VAL A N 1
ATOM 661 C CA . VAL A 1 88 ? -16.527 0.696 12.947 1.00 90.56 88 VAL A CA 1
ATOM 662 C C . VAL A 1 88 ? -16.742 0.468 14.443 1.00 90.56 88 VAL A C 1
ATOM 664 O O . VAL A 1 88 ? -16.661 -0.675 14.892 1.00 90.56 88 VAL A O 1
ATOM 667 N N . ILE A 1 89 ? -17.093 1.510 15.202 1.00 91.38 89 ILE A N 1
ATOM 668 C CA . ILE A 1 89 ? -17.422 1.397 16.631 1.00 91.38 89 ILE A CA 1
ATOM 669 C C . ILE A 1 89 ? -18.617 0.460 16.853 1.00 91.38 89 ILE A C 1
ATOM 671 O O . ILE A 1 89 ? -18.544 -0.426 17.702 1.00 91.38 89 ILE A O 1
ATOM 675 N N . GLN A 1 90 ? -19.709 0.608 16.096 1.00 89.88 90 GLN A N 1
ATOM 676 C CA . GLN A 1 90 ? -20.897 -0.243 16.256 1.00 89.88 90 GLN A CA 1
ATOM 677 C C . GLN A 1 90 ? -20.595 -1.716 15.953 1.00 89.88 90 GLN A C 1
ATOM 679 O O . GLN A 1 90 ? -21.034 -2.614 16.685 1.00 89.88 90 GLN A O 1
ATOM 684 N N . ARG A 1 91 ? -19.800 -1.983 14.909 1.00 89.50 91 ARG A N 1
ATOM 685 C CA . ARG A 1 91 ? -19.337 -3.341 14.588 1.00 89.50 91 ARG A CA 1
ATOM 686 C C . ARG A 1 91 ? -18.407 -3.897 15.665 1.00 89.50 91 ARG A C 1
ATOM 688 O O . ARG A 1 91 ? -18.581 -5.049 16.060 1.00 89.50 91 ARG A O 1
ATOM 695 N N . ALA A 1 92 ? -17.491 -3.087 16.194 1.00 90.31 92 ALA A N 1
ATOM 696 C CA . ALA A 1 92 ? -16.598 -3.472 17.286 1.00 90.31 92 ALA A CA 1
ATOM 697 C C . ALA A 1 92 ? -17.373 -3.820 18.565 1.00 90.31 92 ALA A C 1
ATOM 699 O O . ALA A 1 92 ? -17.185 -4.901 19.116 1.00 90.31 92 ALA A O 1
ATOM 700 N N . MET A 1 93 ? -18.325 -2.979 18.983 1.00 87.88 93 MET A N 1
ATOM 701 C CA . MET A 1 93 ? -19.197 -3.249 20.136 1.00 87.88 93 MET A CA 1
ATOM 702 C C . MET A 1 93 ? -20.011 -4.539 19.969 1.00 87.88 93 MET A C 1
ATOM 704 O O . MET A 1 93 ? -20.276 -5.241 20.944 1.00 87.88 93 MET A O 1
ATOM 708 N N . SER A 1 94 ? -20.415 -4.855 18.736 1.00 87.00 94 SER A N 1
ATOM 709 C CA . SER A 1 94 ? -21.158 -6.080 18.421 1.00 87.00 94 SER A CA 1
ATOM 710 C C . SER A 1 94 ? -20.274 -7.329 18.425 1.00 87.00 94 SER A C 1
ATOM 712 O O . SER A 1 94 ? -20.765 -8.415 18.731 1.00 87.00 94 SER A O 1
ATOM 714 N N . ALA A 1 95 ? -18.992 -7.197 18.080 1.00 86.75 95 ALA A N 1
ATOM 715 C CA . ALA A 1 95 ? -18.031 -8.296 18.066 1.00 86.75 95 ALA A CA 1
ATOM 716 C C . ALA A 1 95 ? -17.445 -8.567 19.462 1.00 86.75 95 ALA A C 1
ATOM 718 O O . ALA A 1 95 ? -17.397 -9.710 19.911 1.00 86.75 95 ALA A O 1
ATOM 719 N N . TYR A 1 96 ? -17.062 -7.517 20.187 1.00 85.94 96 TYR A N 1
ATOM 720 C CA . TYR A 1 96 ? -16.394 -7.588 21.487 1.00 85.94 96 TYR A CA 1
ATOM 721 C C . TYR A 1 96 ? -17.409 -7.562 22.643 1.00 85.94 96 TYR A C 1
ATOM 723 O O . TYR A 1 96 ? -17.368 -6.706 23.522 1.00 85.94 96 TYR A O 1
ATOM 731 N N . LYS A 1 97 ? -18.352 -8.515 22.632 1.00 69.38 97 LYS A N 1
ATOM 732 C CA . LYS A 1 97 ? -19.595 -8.533 23.438 1.00 69.38 97 LYS A CA 1
ATOM 733 C C . LYS A 1 97 ? -19.441 -8.551 24.970 1.00 69.38 97 LYS A C 1
ATOM 735 O O . LYS A 1 97 ? -20.457 -8.542 25.663 1.00 69.38 97 LYS A O 1
ATOM 740 N N . GLN A 1 98 ? -18.232 -8.615 25.530 1.00 67.56 98 GLN A N 1
ATOM 741 C CA . GLN A 1 98 ? -18.073 -8.699 26.984 1.00 67.56 98 GLN A CA 1
ATOM 742 C C . GLN A 1 98 ? -18.203 -7.305 27.636 1.00 67.56 98 GLN A C 1
ATOM 744 O O . GLN A 1 98 ? -17.552 -6.367 27.173 1.00 67.56 98 GLN A O 1
ATOM 749 N N . PRO A 1 99 ? -18.987 -7.147 28.726 1.00 54.72 99 PRO A N 1
ATOM 750 C CA . PRO A 1 99 ? -19.273 -5.850 29.357 1.00 54.72 99 PRO A CA 1
ATOM 751 C C . PRO A 1 99 ? -18.060 -5.012 29.795 1.00 54.72 99 PRO A C 1
ATOM 753 O O . PRO A 1 99 ? -18.220 -3.818 30.011 1.00 54.72 99 PRO A O 1
ATOM 756 N N . ASN A 1 100 ? -16.861 -5.593 29.867 1.00 64.44 100 ASN A N 1
ATOM 757 C CA . ASN A 1 100 ? -15.608 -4.905 30.191 1.00 64.44 100 ASN A CA 1
ATOM 758 C C . ASN A 1 100 ? -14.478 -5.251 29.207 1.00 64.44 100 ASN A C 1
ATOM 760 O O . ASN A 1 100 ? -13.305 -5.116 29.550 1.00 64.44 100 ASN A O 1
ATOM 764 N N . ALA A 1 101 ? -14.807 -5.731 28.000 1.00 80.38 101 ALA A N 1
ATOM 765 C CA . ALA A 1 101 ? -13.793 -5.977 26.982 1.00 80.38 101 ALA A CA 1
ATOM 766 C C . ALA A 1 101 ? -13.041 -4.673 26.708 1.00 80.38 101 ALA A C 1
ATOM 768 O O . ALA A 1 101 ? -13.644 -3.678 26.297 1.00 80.38 101 ALA A O 1
ATOM 769 N N . ARG A 1 102 ? -11.734 -4.690 26.960 1.00 90.81 102 ARG A N 1
ATOM 770 C CA . ARG A 1 102 ? -10.827 -3.617 26.577 1.00 90.81 102 ARG A CA 1
ATOM 771 C C . ARG A 1 102 ? -10.552 -3.737 25.083 1.00 90.81 102 ARG A C 1
ATOM 773 O O . ARG A 1 102 ? -10.118 -4.796 24.635 1.00 90.81 102 ARG A O 1
ATOM 780 N N . TRP A 1 103 ? -10.800 -2.676 24.328 1.00 92.69 103 TRP A N 1
ATOM 781 C CA . TRP A 1 103 ? -10.490 -2.636 22.902 1.00 92.69 103 TRP A CA 1
ATOM 782 C C . TRP A 1 103 ? -10.121 -1.226 22.456 1.00 92.69 103 TRP A C 1
ATOM 784 O O . TRP A 1 103 ? -10.396 -0.240 23.137 1.00 92.69 103 TRP A O 1
ATOM 794 N N . TYR A 1 104 ? -9.464 -1.154 21.311 1.00 93.75 104 TYR A N 1
ATOM 795 C CA . TYR A 1 104 ? -8.840 0.037 20.770 1.00 93.75 104 TYR A CA 1
ATOM 796 C C . TYR A 1 104 ? -9.417 0.328 19.391 1.00 93.75 104 TYR A C 1
ATOM 798 O O . TYR A 1 104 ? -9.608 -0.582 18.582 1.00 93.75 104 TYR A O 1
ATOM 806 N N . LEU A 1 105 ? -9.663 1.600 19.106 1.00 95.38 105 LEU A N 1
ATOM 807 C CA . LEU A 1 105 ? -9.976 2.089 17.772 1.00 95.38 105 LEU A CA 1
ATOM 808 C C . LEU A 1 105 ? -8.769 2.858 17.248 1.00 95.38 105 LEU A C 1
ATOM 810 O O . LEU A 1 105 ? -8.499 3.968 17.693 1.00 95.38 105 LEU A O 1
ATOM 814 N N . PHE A 1 106 ? -8.050 2.278 16.300 1.00 94.69 106 PHE A N 1
ATOM 815 C CA . PHE A 1 106 ? -6.875 2.878 15.682 1.00 94.69 106 PHE A CA 1
ATOM 816 C C . PHE A 1 106 ? -7.276 3.853 14.584 1.00 94.69 106 PHE A C 1
ATOM 818 O O . PHE A 1 106 ? -8.144 3.546 13.766 1.00 94.69 106 PHE A O 1
ATOM 825 N N . HIS A 1 107 ? -6.620 5.011 14.556 1.00 92.81 107 HIS A N 1
ATOM 826 C CA . HIS A 1 107 ? -6.809 6.055 13.555 1.00 92.81 107 HIS A CA 1
ATOM 827 C C . HIS A 1 107 ? -5.618 6.005 12.601 1.00 92.81 107 HIS A C 1
ATOM 829 O O . HIS A 1 107 ? -4.537 6.489 12.923 1.00 92.81 107 HIS A O 1
ATOM 835 N N . ILE A 1 108 ? -5.788 5.378 11.442 1.00 87.81 108 ILE A N 1
ATOM 836 C CA . ILE A 1 108 ? -4.706 5.139 10.483 1.00 87.81 108 ILE A CA 1
ATOM 837 C C . ILE A 1 108 ? -4.790 6.171 9.362 1.00 87.81 108 ILE A C 1
ATOM 839 O O . ILE A 1 108 ? -5.863 6.412 8.806 1.00 87.81 108 ILE A O 1
ATOM 843 N N . ASP A 1 109 ? -3.663 6.779 9.009 1.00 81.38 109 ASP A N 1
ATOM 844 C CA . ASP A 1 109 ? -3.555 7.590 7.807 1.00 81.38 109 ASP A CA 1
ATOM 845 C C . ASP A 1 109 ? -3.684 6.708 6.568 1.00 81.38 109 ASP A C 1
ATOM 847 O O . ASP A 1 109 ? -2.784 5.949 6.204 1.00 81.38 109 ASP A O 1
ATOM 851 N N . ALA A 1 110 ? -4.840 6.809 5.919 1.00 74.75 110 ALA A N 1
ATOM 852 C CA . ALA A 1 110 ? -5.120 6.056 4.717 1.00 74.75 110 ALA A CA 1
ATOM 853 C C . ALA A 1 110 ? -4.481 6.678 3.474 1.00 74.75 110 ALA A C 1
ATOM 855 O O . ALA A 1 110 ? -4.655 6.119 2.401 1.00 74.75 110 ALA A O 1
ATOM 856 N N . ASN A 1 111 ? -3.774 7.809 3.567 1.00 69.12 111 ASN A N 1
ATOM 857 C CA . ASN A 1 111 ? -3.156 8.441 2.400 1.00 69.12 111 ASN A CA 1
ATOM 858 C C . ASN A 1 111 ? -1.905 7.701 1.896 1.00 69.12 111 ASN A C 1
ATOM 860 O O . ASN A 1 111 ? -1.418 8.016 0.816 1.00 69.12 111 ASN A O 1
ATOM 864 N N . ASP A 1 112 ? -1.378 6.708 2.621 1.00 71.44 112 ASP A N 1
ATOM 865 C CA . ASP A 1 112 ? -0.266 5.888 2.131 1.00 71.44 112 ASP A CA 1
ATOM 866 C C . ASP A 1 112 ? -0.678 5.086 0.869 1.00 71.44 112 ASP A C 1
ATOM 868 O O . ASP A 1 112 ? -1.588 4.253 0.939 1.00 71.44 112 ASP A O 1
ATOM 872 N N . PRO A 1 113 ? -0.034 5.292 -0.299 1.00 67.06 113 PRO A N 1
ATOM 873 C CA . PRO A 1 113 ? -0.427 4.624 -1.533 1.00 67.06 113 PRO A CA 1
ATOM 874 C C . PRO A 1 113 ? -0.212 3.114 -1.471 1.00 67.06 113 PRO A C 1
ATOM 876 O O . PRO A 1 113 ? -1.023 2.364 -2.002 1.00 67.06 113 PRO A O 1
ATOM 879 N N . LEU A 1 114 ? 0.846 2.641 -0.811 1.00 71.12 114 LEU A N 1
ATOM 880 C CA . LEU A 1 114 ? 1.111 1.210 -0.691 1.00 71.12 114 LEU A CA 1
ATOM 881 C C . LEU A 1 114 ? 0.046 0.526 0.179 1.00 71.12 114 LEU A C 1
ATOM 883 O O . LEU A 1 114 ? -0.410 -0.567 -0.163 1.00 71.12 114 LEU A O 1
ATOM 887 N N . LEU A 1 115 ? -0.414 1.184 1.248 1.00 76.81 115 LEU A N 1
ATOM 888 C CA . LEU A 1 115 ? -1.558 0.745 2.046 1.00 76.81 115 LEU A CA 1
ATOM 889 C C . LEU A 1 115 ? -2.832 0.699 1.199 1.00 76.81 115 LEU A C 1
ATOM 891 O O . LEU A 1 115 ? -3.515 -0.324 1.186 1.00 76.81 115 LEU A O 1
ATOM 895 N N . GLN A 1 116 ? -3.152 1.770 0.470 1.00 73.75 116 GLN A N 1
ATOM 896 C CA . GLN A 1 116 ? -4.373 1.820 -0.335 1.00 73.75 116 GLN A CA 1
ATOM 897 C C . GLN A 1 116 ? -4.421 0.743 -1.413 1.00 73.75 116 GLN A C 1
ATOM 899 O O . GLN A 1 116 ? -5.434 0.062 -1.559 1.00 73.75 116 GLN A O 1
ATOM 904 N N . TRP A 1 117 ? -3.324 0.549 -2.139 1.00 71.19 117 TRP A N 1
ATOM 905 C CA . TRP A 1 117 ? -3.227 -0.494 -3.155 1.00 71.19 117 TRP A CA 1
ATOM 906 C C . TRP A 1 117 ? -3.272 -1.893 -2.543 1.00 71.19 117 TRP A C 1
ATOM 908 O O . TRP A 1 117 ? -3.939 -2.785 -3.072 1.00 71.19 117 TRP A O 1
ATOM 918 N N . GLY A 1 118 ? -2.643 -2.069 -1.380 1.00 77.94 118 GLY A N 1
ATOM 919 C CA . GLY A 1 118 ? -2.799 -3.264 -0.565 1.00 77.94 118 GLY A CA 1
ATOM 920 C C . GLY A 1 118 ? -4.264 -3.568 -0.266 1.00 77.94 118 GLY A C 1
ATOM 921 O O . GLY A 1 118 ? -4.722 -4.681 -0.514 1.00 77.94 118 GLY A O 1
ATOM 922 N N . LEU A 1 119 ? -5.022 -2.576 0.204 1.00 79.38 119 LEU A N 1
ATOM 923 C CA . LEU A 1 119 ? -6.450 -2.715 0.500 1.00 79.38 119 LEU A CA 1
ATOM 924 C C . LEU A 1 119 ? -7.286 -2.989 -0.761 1.00 79.38 119 LEU A C 1
ATOM 926 O O . LEU A 1 119 ? -8.163 -3.848 -0.720 1.00 79.38 119 LEU A O 1
ATOM 930 N N . GLN A 1 120 ? -6.988 -2.331 -1.886 1.00 75.56 120 GLN A N 1
ATOM 931 C CA . GLN A 1 120 ? -7.654 -2.560 -3.178 1.00 75.56 120 GLN A CA 1
ATOM 932 C C . GLN A 1 120 ? -7.407 -3.964 -3.745 1.00 75.56 120 GLN A C 1
ATOM 934 O O . GLN A 1 120 ? -8.243 -4.481 -4.483 1.00 75.56 120 GLN A O 1
ATOM 939 N N . SER A 1 121 ? -6.293 -4.609 -3.382 1.00 74.25 121 SER A N 1
ATOM 940 C CA . SER A 1 121 ? -6.018 -5.996 -3.782 1.00 74.25 121 SER A CA 1
ATOM 941 C C . SER A 1 121 ? -6.984 -7.017 -3.160 1.00 74.25 121 SER A C 1
ATOM 943 O O . SER A 1 121 ? -7.013 -8.180 -3.573 1.00 74.25 121 SER A O 1
ATOM 945 N N . PHE A 1 122 ? -7.801 -6.604 -2.185 1.00 76.50 122 PHE A N 1
ATOM 946 C CA . PHE A 1 122 ? -8.838 -7.432 -1.584 1.00 76.50 122 PHE A CA 1
ATOM 947 C C . PHE A 1 122 ? -10.224 -7.048 -2.094 1.00 76.50 122 PHE A C 1
ATOM 949 O O . PHE A 1 122 ? -10.618 -5.886 -2.078 1.00 76.50 122 PHE A O 1
ATOM 956 N N . ARG A 1 123 ? -11.038 -8.060 -2.414 1.00 76.94 123 ARG A N 1
ATOM 957 C CA . ARG A 1 123 ? -12.470 -7.861 -2.686 1.00 76.94 123 ARG A CA 1
ATOM 958 C C . ARG A 1 123 ? -13.215 -7.307 -1.464 1.00 76.94 123 ARG A C 1
ATOM 960 O O . ARG A 1 123 ? -14.118 -6.490 -1.609 1.00 76.94 123 ARG A O 1
ATOM 967 N N . ASN A 1 124 ? -12.853 -7.779 -0.270 1.00 82.31 124 ASN A N 1
ATOM 968 C CA . ASN A 1 124 ? -13.350 -7.280 1.008 1.00 82.31 124 ASN A CA 1
ATOM 969 C C . ASN A 1 124 ? -12.241 -7.389 2.070 1.00 82.31 124 ASN A C 1
ATOM 971 O O . ASN A 1 124 ? -12.023 -8.473 2.613 1.00 82.31 124 ASN A O 1
ATOM 975 N N . PRO A 1 125 ? -11.565 -6.280 2.404 1.00 81.12 125 PRO A N 1
ATOM 976 C CA . PRO A 1 125 ? -10.516 -6.279 3.416 1.00 81.12 125 PRO A CA 1
ATOM 977 C C . PRO A 1 125 ? -10.948 -6.751 4.819 1.00 81.12 125 PRO A C 1
ATOM 979 O O . PRO A 1 125 ? -10.120 -7.275 5.551 1.00 81.12 125 PRO A O 1
ATOM 982 N N . ASN A 1 126 ? -12.230 -6.630 5.195 1.00 84.62 126 ASN A N 1
ATOM 983 C CA . ASN A 1 126 ? -12.740 -7.124 6.488 1.00 84.62 126 ASN A CA 1
ATOM 984 C C . ASN A 1 126 ? -12.902 -8.657 6.535 1.00 84.62 126 ASN A C 1
ATOM 986 O O . ASN A 1 126 ? -13.133 -9.210 7.605 1.00 84.62 126 ASN A O 1
ATOM 990 N N . GLN A 1 127 ? -12.802 -9.348 5.394 1.00 84.50 127 GLN A N 1
ATOM 991 C CA . GLN A 1 127 ? -12.787 -10.817 5.317 1.00 84.50 127 GLN A CA 1
ATOM 992 C C . GLN A 1 127 ? -11.367 -11.389 5.216 1.00 84.50 127 GLN A C 1
ATOM 994 O O . GLN A 1 127 ? -11.196 -12.605 5.269 1.00 84.50 127 GLN A O 1
ATOM 999 N N . ALA A 1 128 ? -10.356 -10.534 5.048 1.00 80.50 128 ALA A N 1
ATOM 1000 C CA . ALA A 1 128 ? -8.968 -10.961 5.019 1.00 80.50 128 ALA A CA 1
ATOM 1001 C C . ALA A 1 128 ? -8.481 -11.280 6.438 1.00 80.50 128 ALA A C 1
ATOM 1003 O O . ALA A 1 128 ? -8.816 -10.573 7.397 1.00 80.50 128 ALA A O 1
ATOM 1004 N N . SER A 1 129 ? -7.662 -12.326 6.565 1.00 79.50 129 SER A N 1
ATOM 1005 C CA . SER A 1 129 ? -6.977 -12.604 7.828 1.00 79.50 129 SER A CA 1
ATOM 1006 C C . SER A 1 129 ? -5.971 -11.495 8.149 1.00 79.50 129 SER A C 1
ATOM 1008 O O . SER A 1 129 ? -5.467 -10.816 7.247 1.00 79.50 129 SER A O 1
ATOM 1010 N N . SER A 1 130 ? -5.627 -11.331 9.429 1.00 78.56 130 SER A N 1
ATOM 1011 C CA . SER A 1 130 ? -4.588 -10.377 9.838 1.00 78.56 130 SER A CA 1
ATOM 1012 C C . SER A 1 130 ? -3.267 -10.610 9.103 1.00 78.56 130 SER A C 1
ATOM 1014 O O . SER A 1 130 ? -2.663 -9.636 8.665 1.00 78.56 130 SER A O 1
ATOM 1016 N N . SER A 1 131 ? -2.886 -11.868 8.854 1.00 79.94 131 SER A N 1
ATOM 1017 C CA . SER A 1 131 ? -1.696 -12.213 8.065 1.00 79.94 131 SER A CA 1
ATOM 1018 C C . SER A 1 131 ? -1.797 -11.772 6.611 1.00 79.94 131 SER A C 1
ATOM 1020 O O . SER A 1 131 ? -0.841 -11.234 6.059 1.00 79.94 131 SER A O 1
ATOM 1022 N N . GLN A 1 132 ? -2.959 -11.941 5.974 1.00 81.94 132 GLN A N 1
ATOM 1023 C CA . GLN A 1 132 ? -3.163 -11.456 4.608 1.00 81.94 132 GLN A CA 1
ATOM 1024 C C . GLN A 1 132 ? -3.047 -9.929 4.542 1.00 81.94 132 GLN A C 1
ATOM 1026 O O . GLN A 1 132 ? -2.395 -9.401 3.639 1.00 81.94 132 GLN A O 1
ATOM 1031 N N . LEU A 1 133 ? -3.630 -9.222 5.513 1.00 82.81 133 LEU A N 1
ATOM 1032 C CA . LEU A 1 133 ? -3.513 -7.770 5.612 1.00 82.81 133 LEU A CA 1
ATOM 1033 C C . LEU A 1 133 ? -2.082 -7.321 5.903 1.00 82.81 133 LEU A C 1
ATOM 1035 O O . LEU A 1 133 ? -1.599 -6.437 5.212 1.00 82.81 133 LEU A O 1
ATOM 1039 N N . ALA A 1 134 ? -1.376 -7.940 6.848 1.00 81.06 134 ALA A N 1
ATOM 1040 C CA . ALA A 1 134 ? 0.025 -7.624 7.125 1.00 81.06 134 ALA A CA 1
ATOM 1041 C C . ALA A 1 134 ? 0.917 -7.881 5.899 1.00 81.06 134 ALA A C 1
ATOM 1043 O O . ALA A 1 134 ? 1.870 -7.144 5.653 1.00 81.06 134 ALA A O 1
ATOM 1044 N N . TYR A 1 135 ? 0.576 -8.895 5.098 1.00 80.25 135 TYR A N 1
ATOM 1045 C CA . TYR A 1 135 ? 1.302 -9.250 3.885 1.00 80.25 135 TYR A CA 1
ATOM 1046 C C . TYR A 1 135 ? 1.097 -8.244 2.740 1.00 80.25 135 TYR A C 1
ATOM 1048 O O . TYR A 1 135 ? 2.070 -7.892 2.076 1.00 80.25 135 TYR A O 1
ATOM 1056 N N . ARG A 1 136 ? -0.134 -7.765 2.491 1.00 78.38 136 ARG A N 1
ATOM 1057 C CA . ARG A 1 136 ? -0.441 -6.901 1.322 1.00 78.38 136 ARG A CA 1
ATOM 1058 C C . ARG A 1 136 ? -0.678 -5.433 1.655 1.00 78.38 136 ARG A C 1
ATOM 1060 O O . ARG A 1 136 ? -0.404 -4.572 0.828 1.00 78.38 136 ARG A O 1
ATOM 1067 N N . ALA A 1 137 ? -1.198 -5.151 2.840 1.00 81.94 137 ALA A N 1
ATOM 1068 C CA . ALA A 1 137 ? -1.620 -3.836 3.313 1.00 81.94 137 ALA A CA 1
ATOM 1069 C C . ALA A 1 137 ? -1.058 -3.525 4.724 1.00 81.94 137 ALA A C 1
ATOM 1071 O O . ALA A 1 137 ? -1.835 -3.216 5.634 1.00 81.94 137 ALA A O 1
ATOM 1072 N N . PRO A 1 138 ? 0.268 -3.637 4.952 1.00 81.00 138 PRO A N 1
ATOM 1073 C CA . PRO A 1 138 ? 0.878 -3.338 6.242 1.00 81.00 138 PRO A CA 1
ATOM 1074 C C . PRO A 1 138 ? 0.578 -1.898 6.679 1.00 81.00 138 PRO A C 1
ATOM 1076 O O . PRO A 1 138 ? 0.978 -0.935 6.030 1.00 81.00 138 PRO A O 1
ATOM 1079 N N . MET A 1 139 ? -0.083 -1.744 7.827 1.00 84.25 139 MET A N 1
ATOM 1080 C CA . MET A 1 139 ? -0.324 -0.431 8.440 1.00 84.25 139 MET A CA 1
ATOM 1081 C C . MET A 1 139 ? 0.774 -0.191 9.474 1.00 84.25 139 MET A C 1
ATOM 1083 O O . MET A 1 139 ? 0.631 -0.571 10.633 1.00 84.25 139 MET A O 1
ATOM 1087 N N . SER A 1 140 ? 1.924 0.338 9.058 1.00 81.38 140 SER A N 1
ATOM 1088 C CA . SER A 1 140 ? 3.044 0.552 9.986 1.00 81.38 140 SER A CA 1
ATOM 1089 C C . SER A 1 140 ? 2.666 1.504 11.130 1.00 81.38 140 SER A C 1
ATOM 1091 O O . SER A 1 140 ? 1.744 2.309 11.002 1.00 81.38 140 SER A O 1
ATOM 1093 N N . PHE A 1 141 ? 3.389 1.436 12.251 1.00 86.00 141 PHE A N 1
ATOM 1094 C CA . PHE A 1 141 ? 3.124 2.308 13.400 1.00 86.00 141 PHE A CA 1
ATOM 1095 C C . PHE A 1 141 ? 3.243 3.799 13.042 1.00 86.00 141 PHE A C 1
ATOM 1097 O O . PHE A 1 141 ? 2.462 4.607 13.528 1.00 86.00 141 PHE A O 1
ATOM 1104 N N . TYR A 1 142 ? 4.131 4.148 12.107 1.00 84.06 142 TYR A N 1
ATOM 1105 C CA . TYR A 1 142 ? 4.298 5.512 11.594 1.00 84.06 142 TYR A CA 1
ATOM 1106 C C . TYR A 1 142 ? 3.081 6.037 10.818 1.00 84.06 142 TYR A C 1
ATOM 1108 O O . TYR A 1 142 ? 2.942 7.245 10.659 1.00 84.06 142 TYR A O 1
ATOM 1116 N N . LEU A 1 143 ? 2.190 5.153 10.353 1.00 82.38 143 LEU A N 1
ATOM 1117 C CA . LEU A 1 143 ? 0.931 5.526 9.699 1.00 82.38 143 LEU A CA 1
ATOM 1118 C C . LEU A 1 143 ? -0.230 5.680 10.691 1.00 82.38 143 LEU A C 1
ATOM 1120 O O . LEU A 1 143 ? -1.299 6.141 10.306 1.00 82.38 143 LEU A O 1
ATOM 1124 N N . ILE A 1 144 ? -0.066 5.291 11.955 1.00 89.38 144 ILE A N 1
ATOM 1125 C CA . ILE A 1 144 ? -1.113 5.414 12.975 1.00 89.38 144 ILE A CA 1
ATOM 1126 C C . ILE A 1 144 ? -1.016 6.812 13.584 1.00 89.38 144 ILE A C 1
ATOM 1128 O O . ILE A 1 144 ? -0.002 7.137 14.189 1.00 89.38 144 ILE A O 1
ATOM 1132 N N . LYS A 1 145 ? -2.066 7.625 13.442 1.00 90.06 145 LYS A N 1
ATOM 1133 C CA . LYS A 1 145 ? -2.173 8.977 14.020 1.00 90.06 145 LYS A CA 1
ATOM 1134 C C . LYS A 1 145 ? -2.339 8.930 15.542 1.00 90.06 145 LYS A C 1
ATOM 1136 O O . LYS A 1 145 ? -1.797 9.762 16.255 1.00 90.06 145 LYS A O 1
ATOM 1141 N N . GLY A 1 146 ? -3.074 7.929 16.019 1.00 93.81 146 GLY A N 1
ATOM 1142 C CA . GLY A 1 146 ? -3.416 7.722 17.423 1.00 93.81 146 GLY A CA 1
ATOM 1143 C C . GLY A 1 146 ? -4.443 6.601 17.575 1.00 93.81 146 GLY A C 1
ATOM 1144 O O . GLY A 1 146 ? -4.773 5.907 16.602 1.00 93.81 146 GLY A O 1
ATOM 1145 N N . TRP A 1 147 ? -4.956 6.410 18.786 1.00 96.25 147 TRP A N 1
ATOM 1146 C CA . TRP A 1 147 ? -6.000 5.425 19.071 1.00 96.25 147 TRP A CA 1
ATOM 1147 C C . TRP A 1 147 ? -6.921 5.867 20.211 1.00 96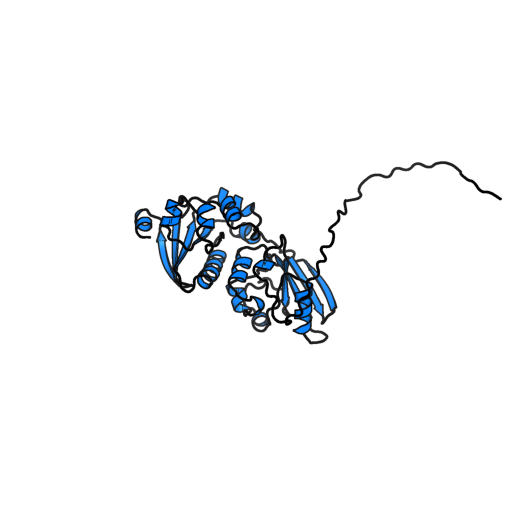.25 147 TRP A C 1
ATOM 1149 O O . TRP A 1 147 ? -6.505 6.553 21.139 1.00 96.25 147 TRP A O 1
ATOM 1159 N N . ASP A 1 148 ? -8.176 5.425 20.150 1.00 96.38 148 ASP A N 1
ATOM 1160 C CA . ASP A 1 148 ? -9.150 5.568 21.235 1.00 96.38 148 ASP A CA 1
ATOM 1161 C C . ASP A 1 148 ? -9.230 4.254 22.026 1.00 96.38 148 ASP A C 1
ATOM 1163 O O . ASP A 1 148 ? -9.351 3.184 21.426 1.00 96.38 148 ASP A O 1
ATOM 1167 N N . LEU A 1 149 ? -9.215 4.318 23.355 1.00 95.31 149 LEU A N 1
ATOM 1168 C CA . LEU A 1 149 ? -9.438 3.179 24.246 1.00 95.31 149 LEU A CA 1
ATOM 1169 C C . LEU A 1 149 ? -10.905 3.109 24.681 1.00 95.31 149 LEU A C 1
ATOM 1171 O O . LEU A 1 149 ? -11.494 4.101 25.116 1.00 95.31 149 LEU A O 1
ATOM 1175 N N . TYR A 1 150 ? -11.474 1.908 24.626 1.00 93.38 150 TYR A N 1
ATOM 1176 C CA . TYR A 1 150 ? -12.828 1.599 25.063 1.00 93.38 150 TYR A CA 1
ATOM 1177 C C . TYR A 1 150 ? -12.850 0.459 26.088 1.00 93.38 150 TYR A C 1
ATOM 1179 O O . TYR A 1 150 ? -12.110 -0.520 25.973 1.00 93.38 150 TYR A O 1
ATOM 1187 N N . TYR A 1 151 ? -13.778 0.555 27.044 1.00 90.81 151 TYR A N 1
ATOM 1188 C CA . TYR A 1 151 ? -14.197 -0.546 27.916 1.00 90.81 151 TYR A CA 1
ATOM 1189 C C . TYR A 1 151 ? -15.666 -0.871 27.638 1.00 90.81 151 TYR A C 1
ATOM 1191 O O . TYR A 1 151 ? -16.574 -0.097 27.967 1.00 90.81 151 TYR A O 1
ATOM 1199 N N . GLY A 1 152 ? -15.912 -1.999 26.971 1.00 85.25 152 GLY A N 1
ATOM 1200 C CA . GLY A 1 152 ? -17.238 -2.340 26.463 1.00 85.25 152 GLY A CA 1
ATOM 1201 C C . GLY A 1 152 ? -17.735 -1.272 25.483 1.00 85.25 152 GLY A C 1
ATOM 1202 O O . GLY A 1 152 ? -17.182 -1.111 24.399 1.00 85.25 152 GLY A O 1
ATOM 1203 N N . LYS A 1 153 ? -18.778 -0.521 25.858 1.00 85.69 153 LYS A N 1
ATOM 1204 C CA . LYS A 1 153 ? -19.337 0.573 25.034 1.00 85.69 153 LYS A CA 1
ATOM 1205 C C . LYS A 1 153 ? -18.819 1.965 25.411 1.00 85.69 153 LYS A C 1
ATOM 1207 O O . LYS A 1 153 ? -19.181 2.944 24.765 1.00 85.69 153 LYS A O 1
ATOM 1212 N N . LYS A 1 154 ? -18.037 2.081 26.484 1.00 89.12 154 LYS A N 1
ATOM 1213 C CA . LYS A 1 154 ? -17.634 3.374 27.042 1.00 89.12 154 LYS A CA 1
ATOM 1214 C C . LYS A 1 154 ? -16.276 3.774 26.485 1.00 89.12 154 LYS A C 1
ATOM 1216 O O . LYS A 1 154 ? -15.318 3.021 26.632 1.00 89.12 154 LYS A O 1
ATOM 1221 N N . PHE A 1 155 ? -16.214 4.949 25.868 1.00 93.25 155 PHE A N 1
ATOM 1222 C CA . PHE A 1 155 ? -14.951 5.614 25.558 1.00 93.25 155 PHE A CA 1
ATOM 1223 C C . PHE A 1 155 ? -14.234 5.974 26.864 1.00 93.25 155 PHE A C 1
ATOM 1225 O O . PHE A 1 155 ? -14.886 6.413 27.815 1.00 93.25 155 PHE A O 1
ATOM 1232 N N . HIS A 1 156 ? -12.923 5.757 26.909 1.00 94.12 156 HIS A N 1
ATOM 1233 C CA . HIS A 1 156 ? -12.093 6.022 28.078 1.00 94.12 156 HIS A CA 1
ATOM 1234 C C . HIS A 1 156 ? -11.106 7.158 27.831 1.00 94.12 156 HIS A C 1
ATOM 1236 O O . HIS A 1 156 ? -11.171 8.177 28.510 1.00 94.12 156 HIS A O 1
ATOM 1242 N N . GLU A 1 157 ? -10.220 6.991 26.852 1.00 95.69 157 GLU A N 1
ATOM 1243 C CA . GLU A 1 157 ? -9.161 7.953 26.557 1.00 95.69 157 GLU A CA 1
ATOM 1244 C C . GLU A 1 157 ? -8.786 7.926 25.076 1.00 95.69 157 GLU A C 1
ATOM 1246 O O . GLU A 1 157 ? -8.990 6.925 24.385 1.00 95.69 157 GLU A O 1
ATOM 1251 N N . HIS A 1 158 ? -8.229 9.039 24.607 1.00 96.38 158 HIS A N 1
ATOM 1252 C CA . HIS A 1 158 ? -7.546 9.137 23.326 1.00 96.38 158 HIS A CA 1
ATOM 1253 C C . HIS A 1 158 ? -6.044 9.251 23.582 1.00 96.38 158 HIS A C 1
ATOM 1255 O O . HIS A 1 158 ? -5.629 9.980 24.483 1.00 96.38 158 HIS A O 1
ATOM 1261 N N . THR A 1 159 ? -5.235 8.568 22.779 1.00 96.62 159 THR A N 1
ATOM 1262 C CA . THR A 1 159 ? -3.778 8.701 22.805 1.00 96.62 159 THR A CA 1
ATOM 1263 C C . THR A 1 159 ? -3.269 9.071 21.419 1.00 96.62 159 THR A C 1
ATOM 1265 O O . THR A 1 159 ? -3.454 8.314 20.461 1.00 96.62 159 THR A O 1
ATOM 1268 N N . ASP A 1 160 ? -2.583 10.209 21.334 1.00 94.56 160 ASP A N 1
ATOM 1269 C CA . ASP A 1 160 ? -1.859 10.626 20.136 1.00 94.56 160 ASP A CA 1
ATOM 1270 C C . ASP A 1 160 ? -0.585 9.794 19.954 1.00 94.56 160 ASP A C 1
ATOM 1272 O O . ASP A 1 160 ? 0.133 9.487 20.910 1.00 94.56 160 ASP A O 1
ATOM 1276 N N . ASN A 1 161 ? -0.254 9.457 18.708 1.00 91.56 161 ASN A N 1
ATOM 1277 C CA . ASN A 1 161 ? 1.011 8.807 18.397 1.00 91.56 161 ASN A CA 1
ATOM 1278 C C . ASN A 1 161 ? 2.087 9.847 18.058 1.00 91.56 161 ASN A C 1
ATOM 1280 O O . ASN A 1 161 ? 2.154 10.346 16.937 1.00 91.56 161 ASN A O 1
ATOM 1284 N N . HIS A 1 162 ? 3.004 10.108 18.989 1.00 89.69 162 HIS A N 1
ATOM 1285 C CA . HIS A 1 162 ? 4.127 11.029 18.762 1.00 89.69 162 HIS A CA 1
ATOM 1286 C C . HIS A 1 162 ? 5.117 10.574 17.677 1.00 89.69 162 HIS A C 1
ATOM 1288 O O . HIS A 1 162 ? 5.936 11.372 17.228 1.00 89.69 162 HIS A O 1
ATOM 1294 N N . GLN A 1 163 ? 5.066 9.308 17.254 1.00 88.06 163 GLN A N 1
ATOM 1295 C CA . GLN A 1 163 ? 5.871 8.791 16.145 1.00 88.06 163 GLN A CA 1
ATOM 1296 C C . GLN A 1 163 ? 5.116 8.789 14.815 1.00 88.06 163 GLN A C 1
ATOM 1298 O O . GLN A 1 163 ? 5.654 8.300 13.824 1.00 88.06 163 GLN A O 1
ATOM 1303 N N . TYR A 1 164 ? 3.884 9.301 14.764 1.00 85.50 164 TYR A N 1
ATOM 1304 C CA . TYR A 1 164 ? 3.159 9.446 13.510 1.00 85.50 164 TYR A CA 1
ATOM 1305 C C . TYR A 1 164 ? 3.983 10.275 12.520 1.00 85.50 164 TYR A C 1
ATOM 1307 O O . TYR A 1 164 ? 4.299 11.440 12.759 1.00 85.50 164 TYR A O 1
ATOM 1315 N N . ASN A 1 165 ? 4.343 9.654 11.402 1.00 76.12 165 ASN A N 1
ATOM 1316 C CA . ASN A 1 165 ? 5.107 10.285 10.344 1.00 76.12 165 ASN A CA 1
ATOM 1317 C C . ASN A 1 165 ? 4.736 9.631 9.001 1.00 76.12 165 ASN A C 1
ATOM 1319 O O . ASN A 1 165 ? 5.322 8.615 8.612 1.00 76.12 165 ASN A O 1
ATOM 1323 N N . PRO A 1 166 ? 3.789 10.217 8.248 1.00 67.06 166 PRO A N 1
ATOM 1324 C CA . PRO A 1 166 ? 3.362 9.679 6.956 1.00 67.06 166 PRO A CA 1
ATOM 1325 C C . PRO A 1 166 ? 4.448 9.800 5.872 1.00 67.06 166 PRO A C 1
ATOM 1327 O O . PRO A 1 166 ? 4.346 9.175 4.813 1.00 67.06 166 PRO A O 1
ATOM 1330 N N . ASN A 1 167 ? 5.509 10.566 6.151 1.00 64.00 167 ASN A N 1
ATOM 133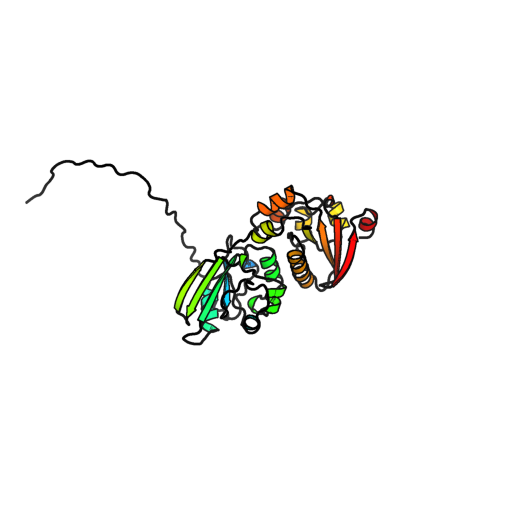1 C CA . ASN A 1 167 ? 6.688 10.747 5.309 1.00 64.00 167 ASN A CA 1
ATOM 1332 C C . ASN A 1 167 ? 7.892 9.930 5.794 1.00 64.00 167 ASN A C 1
ATOM 1334 O O . ASN A 1 167 ? 8.967 10.040 5.208 1.00 64.00 167 ASN A O 1
ATOM 1338 N N . TRP A 1 168 ? 7.730 9.074 6.810 1.00 67.44 168 TRP A N 1
ATOM 1339 C CA . TRP A 1 168 ? 8.832 8.303 7.391 1.00 67.44 168 TRP A CA 1
ATOM 1340 C C . TRP A 1 168 ? 9.607 7.508 6.333 1.00 67.44 168 TRP A C 1
ATOM 1342 O O . TRP A 1 168 ? 10.837 7.464 6.354 1.00 67.44 168 TRP A O 1
ATOM 1352 N N . TRP A 1 169 ? 8.886 6.947 5.359 1.00 60.41 169 TRP A N 1
ATOM 1353 C CA . TRP A 1 169 ? 9.457 6.254 4.207 1.00 60.41 169 TRP A CA 1
ATOM 1354 C C . TRP A 1 169 ? 10.346 7.172 3.343 1.00 60.41 169 TRP A C 1
ATOM 1356 O O . TRP A 1 169 ? 11.408 6.740 2.918 1.00 60.41 169 TRP A O 1
ATOM 1366 N N . LEU A 1 170 ? 10.003 8.446 3.116 1.00 57.44 170 LEU A N 1
ATOM 1367 C CA . LEU A 1 170 ? 10.877 9.375 2.382 1.00 57.44 170 LEU A CA 1
ATOM 1368 C C . LEU A 1 170 ? 12.157 9.626 3.167 1.00 57.44 170 LEU A C 1
ATOM 1370 O O . LEU A 1 170 ? 13.243 9.572 2.604 1.00 57.44 170 LEU A O 1
ATOM 1374 N N . GLU A 1 171 ? 12.030 9.873 4.467 1.00 58.53 171 GLU A N 1
ATOM 1375 C CA . GLU A 1 171 ? 13.138 10.272 5.335 1.00 58.53 171 GLU A CA 1
ATOM 1376 C C . GLU A 1 171 ? 14.141 9.136 5.575 1.00 58.53 171 GLU A C 1
ATOM 1378 O O . GLU A 1 171 ? 15.351 9.364 5.575 1.00 58.53 171 GLU A O 1
ATOM 1383 N N . HIS A 1 172 ? 13.657 7.900 5.722 1.00 52.97 172 HIS A N 1
ATOM 1384 C CA . HIS A 1 172 ? 14.481 6.743 6.093 1.00 52.97 172 HIS A CA 1
ATOM 1385 C C . HIS A 1 172 ? 14.907 5.888 4.901 1.00 52.97 172 HIS A C 1
ATOM 1387 O O . HIS A 1 172 ? 15.787 5.040 5.032 1.00 52.97 172 HIS A O 1
ATOM 1393 N N . THR A 1 173 ? 14.352 6.161 3.722 1.00 51.91 173 THR A N 1
ATOM 1394 C CA . THR A 1 173 ? 14.803 5.564 2.459 1.00 51.91 173 THR A CA 1
ATOM 1395 C C . THR A 1 173 ? 15.678 6.536 1.651 1.00 51.91 173 THR A C 1
ATOM 1397 O O . THR A 1 173 ? 16.180 6.206 0.577 1.00 51.91 173 THR A O 1
ATOM 1400 N N . ALA A 1 174 ? 15.927 7.742 2.188 1.00 48.53 174 ALA A N 1
ATOM 1401 C CA . ALA A 1 174 ? 16.641 8.834 1.526 1.00 48.53 174 ALA A CA 1
ATOM 1402 C C . ALA A 1 174 ? 18.170 8.701 1.445 1.00 48.53 174 ALA A C 1
ATOM 1404 O O . ALA A 1 174 ? 18.781 9.553 0.793 1.00 48.53 174 ALA A O 1
ATOM 1405 N N . LYS A 1 175 ? 18.824 7.666 1.977 1.00 52.97 175 LYS A N 1
ATOM 1406 C CA . LYS A 1 175 ? 20.275 7.472 1.784 1.00 52.97 175 LYS A CA 1
ATOM 1407 C C . LYS A 1 175 ? 20.528 6.158 1.035 1.00 52.97 175 LYS A C 1
ATOM 1409 O O . LYS A 1 175 ? 20.339 5.082 1.577 1.00 52.97 175 LYS A O 1
ATOM 1414 N N . ASP A 1 176 ? 20.866 6.300 -0.250 1.00 55.19 176 ASP A N 1
ATOM 1415 C CA . ASP A 1 176 ? 21.451 5.268 -1.130 1.00 55.19 176 ASP A CA 1
ATOM 1416 C C . ASP A 1 176 ? 20.575 4.123 -1.692 1.00 55.19 176 ASP A C 1
ATOM 1418 O O . ASP A 1 176 ? 21.111 3.178 -2.261 1.00 55.19 176 ASP A O 1
ATOM 1422 N N . ALA A 1 177 ? 19.239 4.211 -1.646 1.00 65.06 177 ALA A N 1
ATOM 1423 C CA . ALA A 1 177 ? 18.358 3.161 -2.185 1.00 65.06 177 ALA A CA 1
ATOM 1424 C C . ALA A 1 177 ? 17.919 3.353 -3.659 1.00 65.06 177 ALA A C 1
ATOM 1426 O O . ALA A 1 177 ? 17.746 4.479 -4.139 1.00 65.06 177 ALA A O 1
ATOM 1427 N N . GLU A 1 178 ? 17.686 2.230 -4.353 1.00 76.88 178 GLU A N 1
ATOM 1428 C CA . GLU A 1 178 ? 17.019 2.149 -5.662 1.00 76.88 178 GLU A CA 1
ATOM 1429 C C . GLU A 1 178 ? 15.534 2.532 -5.563 1.00 76.88 178 GLU A C 1
ATOM 1431 O O . GLU A 1 178 ? 14.897 2.340 -4.521 1.00 76.88 178 GLU A O 1
ATOM 1436 N N . ILE A 1 179 ? 14.983 3.047 -6.667 1.00 79.31 179 ILE A N 1
ATOM 1437 C CA . ILE A 1 179 ? 13.548 3.313 -6.816 1.00 79.31 179 ILE A CA 1
ATOM 1438 C C . ILE A 1 179 ? 12.945 2.208 -7.681 1.00 79.31 179 ILE A C 1
ATOM 1440 O O . ILE A 1 179 ? 13.539 1.807 -8.682 1.00 79.31 179 ILE A O 1
ATOM 1444 N N . TYR A 1 180 ? 11.756 1.748 -7.308 1.00 83.75 180 TYR A N 1
ATOM 1445 C CA . TYR A 1 180 ? 11.029 0.688 -7.986 1.00 83.75 180 TYR A CA 1
ATOM 1446 C C . TYR A 1 180 ? 9.690 1.177 -8.509 1.00 83.75 180 TYR A C 1
ATOM 1448 O O . TYR A 1 180 ? 8.988 1.958 -7.856 1.00 83.75 180 TYR A O 1
ATOM 1456 N N . ARG A 1 181 ? 9.327 0.673 -9.687 1.00 86.00 181 ARG A N 1
ATOM 1457 C CA . ARG A 1 181 ? 8.093 1.023 -10.377 1.00 86.00 181 ARG A CA 1
ATOM 1458 C C . ARG A 1 181 ? 7.459 -0.206 -11.016 1.00 86.00 181 ARG A C 1
ATOM 1460 O O . ARG A 1 181 ? 8.061 -0.782 -11.915 1.00 86.00 181 ARG A O 1
ATOM 1467 N N . PRO A 1 182 ? 6.253 -0.620 -10.609 1.00 87.19 182 PRO A N 1
ATOM 1468 C CA . PRO A 1 182 ? 5.560 -1.709 -11.286 1.00 87.19 182 PRO A CA 1
ATOM 1469 C C . PRO A 1 182 ? 4.896 -1.254 -12.595 1.00 87.19 182 PRO A C 1
ATOM 1471 O O . PRO A 1 182 ? 4.374 -0.140 -12.674 1.00 87.19 182 PRO A O 1
ATOM 1474 N N . GLY A 1 183 ? 4.848 -2.146 -13.586 1.00 89.06 183 GLY A N 1
ATOM 1475 C CA . GLY A 1 183 ? 4.104 -1.981 -14.838 1.00 89.06 183 GLY A CA 1
ATOM 1476 C C . GLY A 1 183 ? 3.634 -3.321 -15.414 1.00 89.06 183 GLY A C 1
ATOM 1477 O O . GLY A 1 183 ? 4.230 -4.363 -15.154 1.00 89.06 183 GLY A O 1
ATOM 1478 N N . THR A 1 184 ? 2.543 -3.319 -16.178 1.00 88.75 184 THR A N 1
ATOM 1479 C CA . THR A 1 184 ? 1.959 -4.526 -16.799 1.00 88.75 184 THR A CA 1
ATOM 1480 C C . THR A 1 184 ? 2.260 -4.630 -18.293 1.00 88.75 184 THR A C 1
ATOM 1482 O O . THR A 1 184 ? 2.015 -5.671 -18.904 1.00 88.75 184 THR A O 1
ATOM 1485 N N . ARG A 1 185 ? 2.828 -3.580 -18.901 1.00 90.00 185 ARG A N 1
ATOM 1486 C CA . ARG A 1 185 ? 3.315 -3.620 -20.285 1.00 90.00 185 ARG A CA 1
ATOM 1487 C C . ARG A 1 185 ? 4.788 -3.961 -20.351 1.00 90.00 185 ARG A C 1
ATOM 1489 O O . ARG A 1 185 ? 5.534 -3.822 -19.388 1.00 90.00 185 ARG A O 1
ATOM 1496 N N . LYS A 1 186 ? 5.196 -4.425 -21.527 1.00 91.50 186 LYS A N 1
ATOM 1497 C CA . LYS A 1 186 ? 6.587 -4.766 -21.781 1.00 91.50 186 LYS A CA 1
ATOM 1498 C C . LYS A 1 186 ? 7.478 -3.515 -21.739 1.00 91.50 186 LYS A C 1
ATOM 1500 O O . LYS A 1 186 ? 7.009 -2.436 -22.099 1.00 91.50 186 LYS A O 1
ATOM 1505 N N . PRO A 1 187 ? 8.759 -3.659 -21.370 1.00 92.00 187 PRO A N 1
ATOM 1506 C CA . PRO A 1 187 ? 9.741 -2.575 -21.376 1.00 92.00 187 PRO A CA 1
ATOM 1507 C C . PRO A 1 187 ? 9.769 -1.738 -22.667 1.00 92.00 187 PRO A C 1
ATOM 1509 O O . PRO A 1 187 ? 9.752 -0.511 -22.584 1.00 92.00 187 PRO A O 1
ATOM 1512 N N . SER A 1 188 ? 9.725 -2.367 -23.851 1.00 91.81 188 SER A N 1
ATOM 1513 C CA . SER A 1 188 ? 9.753 -1.656 -25.143 1.00 91.81 188 SER A CA 1
ATOM 1514 C C . SER A 1 188 ? 8.611 -0.659 -25.327 1.00 91.81 188 SER A C 1
ATOM 1516 O O . SER A 1 188 ? 8.811 0.401 -25.914 1.00 91.81 188 SER A O 1
ATOM 1518 N N . TYR A 1 189 ? 7.431 -0.958 -24.785 1.00 91.56 189 TYR A N 1
ATOM 1519 C CA . TYR A 1 189 ? 6.275 -0.069 -24.856 1.00 91.56 189 TYR A CA 1
ATOM 1520 C C . TYR A 1 189 ? 6.527 1.242 -24.099 1.00 91.56 189 TYR A C 1
ATOM 1522 O O . TYR A 1 189 ? 6.277 2.321 -24.633 1.00 91.56 189 TYR A O 1
ATOM 1530 N N . TYR A 1 190 ? 7.065 1.171 -22.877 1.00 90.12 190 TYR A N 1
ATOM 1531 C CA . TYR A 1 190 ? 7.390 2.374 -22.105 1.00 90.12 190 TYR A CA 1
ATOM 1532 C C . TYR A 1 190 ? 8.576 3.133 -22.714 1.00 90.12 190 TYR A C 1
ATOM 1534 O O . TYR A 1 190 ? 8.579 4.361 -22.686 1.00 90.12 190 TYR A O 1
ATOM 1542 N N . ALA A 1 191 ? 9.541 2.430 -23.316 1.00 90.38 191 ALA A N 1
ATOM 1543 C CA . ALA A 1 191 ? 10.636 3.059 -24.052 1.00 90.38 191 ALA A CA 1
ATOM 1544 C C . ALA A 1 191 ? 10.128 3.858 -25.270 1.00 90.38 191 ALA A C 1
ATOM 1546 O O . ALA A 1 191 ? 10.504 5.015 -25.443 1.00 90.38 191 ALA A O 1
ATOM 1547 N N . GLN A 1 192 ? 9.221 3.285 -26.071 1.00 90.31 192 GLN A N 1
ATOM 1548 C CA . GLN A 1 192 ? 8.594 3.957 -27.222 1.00 90.31 192 GLN A CA 1
ATOM 1549 C C . GLN A 1 192 ? 7.722 5.146 -26.809 1.00 90.31 192 GLN A C 1
ATOM 1551 O O . GLN A 1 192 ? 7.655 6.145 -27.517 1.00 90.31 192 GLN A O 1
ATOM 1556 N N . ALA A 1 193 ? 7.069 5.054 -25.651 1.00 87.62 193 ALA A N 1
ATOM 1557 C CA . ALA A 1 193 ? 6.299 6.151 -25.075 1.00 87.62 193 ALA A CA 1
ATOM 1558 C C . ALA A 1 193 ? 7.171 7.210 -24.370 1.00 87.62 193 ALA A C 1
ATOM 1560 O O . ALA A 1 193 ? 6.630 8.129 -23.752 1.00 87.62 193 ALA A O 1
ATOM 1561 N N . HIS A 1 194 ? 8.501 7.075 -24.437 1.00 87.56 194 HIS A N 1
ATOM 1562 C CA . HIS A 1 194 ? 9.486 7.935 -23.780 1.00 87.56 194 HIS A CA 1
ATOM 1563 C C . HIS A 1 194 ? 9.328 8.030 -22.253 1.00 87.56 194 HIS A C 1
ATOM 1565 O O . HIS A 1 194 ? 9.741 9.014 -21.638 1.00 87.56 194 HIS A O 1
ATOM 1571 N N . GLY A 1 195 ? 8.761 6.999 -21.617 1.00 86.88 195 GLY A N 1
ATOM 1572 C CA . GLY A 1 195 ? 8.676 6.902 -20.165 1.00 86.88 195 GLY A CA 1
ATOM 1573 C C . GLY A 1 195 ? 7.315 6.528 -19.593 1.00 86.88 195 GLY A C 1
ATOM 1574 O O . GLY A 1 195 ? 6.378 6.135 -20.288 1.00 86.88 195 GLY A O 1
ATOM 1575 N N . PHE A 1 196 ? 7.218 6.671 -18.272 1.00 83.19 196 PHE A N 1
ATOM 1576 C CA . PHE A 1 196 ? 5.988 6.501 -17.504 1.00 83.19 196 PHE A CA 1
ATOM 1577 C C . PHE A 1 196 ? 5.258 7.840 -17.463 1.00 83.19 196 PHE A C 1
ATOM 1579 O O . PHE A 1 196 ? 5.480 8.657 -16.574 1.00 83.19 196 PHE A O 1
ATOM 1586 N N . THR A 1 197 ? 4.424 8.082 -18.469 1.00 79.81 197 THR A N 1
ATOM 1587 C CA . THR A 1 197 ? 3.716 9.351 -18.674 1.00 79.81 197 THR A CA 1
ATOM 1588 C C . THR A 1 197 ? 2.221 9.225 -18.390 1.00 79.81 197 THR A C 1
ATOM 1590 O O . THR A 1 197 ? 1.667 8.121 -18.316 1.00 79.81 197 THR A O 1
ATOM 1593 N N . ARG A 1 198 ? 1.525 10.368 -18.343 1.00 76.75 198 ARG A N 1
ATOM 1594 C CA . ARG A 1 198 ? 0.054 10.431 -18.349 1.00 76.75 198 ARG A CA 1
ATOM 1595 C C . ARG A 1 198 ? -0.579 9.566 -19.446 1.00 76.75 198 ARG A C 1
ATOM 1597 O O . ARG A 1 198 ? -1.571 8.891 -19.187 1.00 76.75 198 ARG A O 1
ATOM 1604 N N . GLN A 1 199 ? -0.005 9.564 -20.649 1.00 80.25 199 GLN A N 1
ATOM 1605 C CA . GLN A 1 199 ? -0.517 8.785 -21.777 1.00 80.25 199 GLN A CA 1
ATOM 1606 C C . GLN A 1 199 ? -0.415 7.281 -21.509 1.00 80.25 199 GLN A C 1
ATOM 1608 O O . GLN A 1 199 ? -1.400 6.560 -21.669 1.00 80.25 199 GLN A O 1
ATOM 1613 N N . THR A 1 200 ? 0.743 6.812 -21.032 1.00 82.56 200 THR A N 1
ATOM 1614 C CA . THR A 1 200 ? 0.905 5.397 -20.664 1.00 82.56 200 THR A CA 1
ATOM 1615 C C . THR A 1 200 ? -0.007 5.001 -19.505 1.00 82.56 200 THR A C 1
ATOM 1617 O O . THR A 1 200 ? -0.520 3.888 -19.484 1.00 82.56 200 THR A O 1
ATOM 1620 N N . ALA A 1 201 ? -0.279 5.907 -18.562 1.00 76.00 201 ALA A N 1
ATOM 1621 C CA . ALA A 1 201 ? -1.205 5.642 -17.470 1.00 76.00 201 ALA A CA 1
ATOM 1622 C C . ALA A 1 201 ? -2.654 5.481 -17.956 1.00 76.00 201 ALA A C 1
ATOM 1624 O O . ALA A 1 201 ? -3.315 4.524 -17.557 1.00 76.00 201 ALA A O 1
ATOM 1625 N N . ALA A 1 202 ? -3.112 6.359 -18.853 1.00 76.19 202 ALA A N 1
ATOM 1626 C CA . ALA A 1 202 ? -4.454 6.301 -19.434 1.00 76.19 202 ALA A CA 1
ATOM 1627 C C . ALA A 1 202 ? -4.687 5.017 -20.252 1.00 76.19 202 ALA A C 1
ATOM 1629 O O . ALA A 1 202 ? -5.765 4.433 -20.219 1.00 76.19 202 ALA A O 1
ATOM 1630 N N . GLN A 1 203 ? -3.663 4.543 -20.967 1.00 80.69 203 GLN A N 1
ATOM 1631 C CA . GLN A 1 203 ? -3.762 3.340 -21.801 1.00 80.69 203 GLN A CA 1
ATOM 1632 C C . GLN A 1 203 ? -3.683 2.026 -21.008 1.00 80.69 203 GLN A C 1
ATOM 1634 O O . GLN A 1 203 ? -3.990 0.962 -21.550 1.00 80.69 203 GLN A O 1
ATOM 1639 N N . ASN A 1 204 ? -3.268 2.073 -19.738 1.00 76.19 204 ASN A N 1
ATOM 1640 C CA . ASN A 1 204 ? -2.957 0.875 -18.960 1.00 76.19 204 ASN A CA 1
ATOM 1641 C C . ASN A 1 204 ? -3.618 0.880 -17.584 1.00 76.19 204 ASN A C 1
ATOM 1643 O O . ASN A 1 204 ? -2.884 0.760 -16.609 1.00 76.19 204 ASN A O 1
ATOM 1647 N N . PRO A 1 205 ? -4.960 0.934 -17.470 1.00 65.44 205 PRO A N 1
ATOM 1648 C CA . PRO A 1 205 ? -5.719 1.173 -16.229 1.00 65.44 205 PRO A CA 1
ATOM 1649 C C . PRO A 1 205 ? -5.402 0.231 -15.047 1.00 65.44 205 PRO A C 1
ATOM 1651 O O . PRO A 1 205 ? -5.723 0.561 -13.909 1.00 65.44 205 PRO A O 1
ATOM 1654 N N . ASN A 1 206 ? -4.660 -0.856 -15.281 1.00 65.81 206 ASN A N 1
ATOM 1655 C CA . ASN A 1 206 ? -4.168 -1.778 -14.257 1.00 65.81 206 ASN A CA 1
ATOM 1656 C C . ASN A 1 206 ? -2.729 -1.526 -13.763 1.00 65.81 206 ASN A C 1
ATOM 1658 O O . ASN A 1 206 ? -2.375 -2.081 -12.725 1.00 65.81 206 ASN A O 1
ATOM 1662 N N . ASP A 1 207 ? -1.884 -0.736 -14.448 1.00 71.56 207 ASP A N 1
ATOM 1663 C CA . ASP A 1 207 ? -0.578 -0.395 -13.856 1.00 71.56 207 ASP A CA 1
ATOM 1664 C C . ASP A 1 207 ? -0.812 0.490 -12.634 1.00 71.56 207 ASP A C 1
ATOM 1666 O O . ASP A 1 207 ? -1.574 1.453 -12.708 1.00 71.56 207 ASP A O 1
ATOM 1670 N N . PRO A 1 208 ? -0.122 0.271 -11.515 1.00 65.38 208 PRO A N 1
ATOM 1671 C CA . PRO A 1 208 ? -0.166 1.251 -10.447 1.00 65.38 208 PRO A CA 1
ATOM 1672 C C . PRO A 1 208 ? 0.392 2.579 -10.931 1.00 65.38 208 PRO A C 1
ATOM 1674 O O . PRO A 1 208 ? 1.049 2.594 -11.961 1.00 65.38 208 PRO A O 1
ATOM 1677 N N . VAL A 1 209 ? 0.192 3.684 -10.219 1.00 66.31 209 VAL A N 1
ATOM 1678 C CA . VAL A 1 209 ? 1.062 4.872 -10.323 1.00 66.31 209 VAL A CA 1
ATOM 1679 C C . VAL A 1 209 ? 1.750 5.007 -8.975 1.00 66.31 209 VAL A C 1
ATOM 1681 O O . VAL A 1 209 ? 1.404 5.840 -8.148 1.00 66.31 209 VAL A O 1
ATOM 1684 N N . LEU A 1 210 ? 2.639 4.050 -8.718 1.00 67.25 210 LEU A N 1
ATOM 1685 C CA . LEU A 1 210 ? 3.304 3.844 -7.440 1.00 67.25 210 LEU A CA 1
ATOM 1686 C C . LEU A 1 210 ? 4.806 3.835 -7.627 1.00 67.25 210 LEU A C 1
ATOM 1688 O O . LEU A 1 210 ? 5.299 3.201 -8.556 1.00 67.25 210 LEU A O 1
ATOM 1692 N N . TRP A 1 211 ? 5.505 4.434 -6.677 1.00 72.06 211 TRP A N 1
ATOM 1693 C CA . TRP A 1 211 ? 6.954 4.394 -6.577 1.00 72.06 211 TRP A CA 1
ATOM 1694 C C . TRP A 1 211 ? 7.314 3.892 -5.188 1.00 72.06 211 TRP A C 1
ATOM 1696 O O . TRP A 1 211 ? 6.682 4.279 -4.207 1.00 72.06 211 TRP A O 1
ATOM 1706 N N . GLY A 1 212 ? 8.264 2.973 -5.130 1.00 70.06 212 GLY A N 1
ATOM 1707 C CA . GLY A 1 212 ? 8.765 2.397 -3.889 1.00 70.06 212 GLY A CA 1
ATOM 1708 C C . GLY A 1 212 ? 10.250 2.655 -3.815 1.00 70.06 212 GLY A C 1
ATOM 1709 O O . GLY A 1 212 ? 10.904 2.720 -4.855 1.00 70.06 212 GLY A O 1
ATOM 1710 N N . ALA A 1 213 ? 10.789 2.812 -2.617 1.00 69.94 213 ALA A N 1
ATOM 1711 C CA . ALA A 1 213 ? 12.223 2.931 -2.446 1.00 69.94 213 ALA A CA 1
ATOM 1712 C C . ALA A 1 213 ? 12.732 1.814 -1.531 1.00 69.94 213 ALA A C 1
ATOM 1714 O O . ALA A 1 213 ? 12.113 1.452 -0.530 1.00 69.94 213 ALA A O 1
ATOM 1715 N N . GLY A 1 214 ? 13.882 1.245 -1.884 1.00 72.25 214 GLY A N 1
ATOM 1716 C CA . GLY A 1 214 ? 14.520 0.206 -1.082 1.00 72.25 214 GLY A CA 1
ATOM 1717 C C . GLY A 1 214 ? 13.738 -1.112 -0.979 1.00 72.25 214 GLY A C 1
ATOM 1718 O O . GLY A 1 214 ? 12.692 -1.333 -1.589 1.00 72.25 214 GLY A O 1
ATOM 1719 N N . TYR A 1 215 ? 14.306 -2.038 -0.207 1.00 74.50 215 TYR A N 1
ATOM 1720 C CA . TYR A 1 215 ? 13.883 -3.440 -0.211 1.00 74.50 215 TYR A CA 1
ATOM 1721 C C . TYR A 1 215 ? 12.463 -3.669 0.332 1.00 74.50 215 TYR A C 1
ATOM 1723 O O . TYR A 1 215 ? 11.741 -4.516 -0.184 1.00 74.50 215 TYR A O 1
ATOM 1731 N N . ARG A 1 216 ? 12.049 -2.930 1.371 1.00 70.88 216 ARG A N 1
ATOM 1732 C CA . ARG A 1 216 ? 10.738 -3.138 2.014 1.00 70.88 216 ARG A CA 1
ATOM 1733 C C . ARG A 1 216 ? 9.583 -2.761 1.091 1.00 70.88 216 ARG A C 1
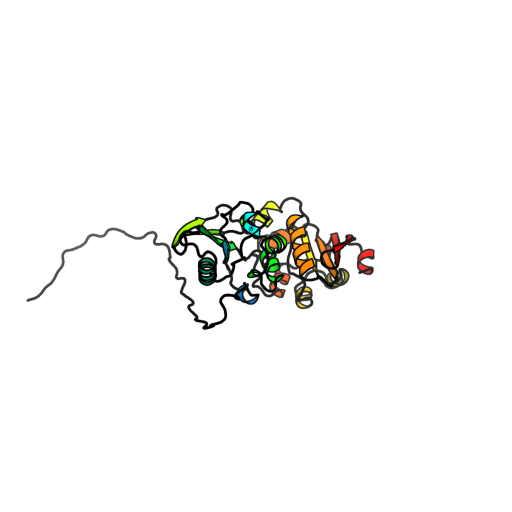ATOM 1735 O O . ARG A 1 216 ? 8.653 -3.549 0.942 1.00 70.88 216 ARG A O 1
ATOM 1742 N N . ASP A 1 217 ? 9.674 -1.604 0.443 1.00 74.75 217 ASP A N 1
ATOM 1743 C CA . ASP A 1 217 ? 8.643 -1.153 -0.492 1.00 74.75 217 ASP A CA 1
ATOM 1744 C C . ASP A 1 217 ? 8.610 -2.047 -1.728 1.00 74.75 217 ASP A C 1
ATOM 1746 O O . ASP A 1 217 ? 7.531 -2.410 -2.189 1.00 74.75 217 ASP A O 1
ATOM 1750 N N . LYS A 1 218 ? 9.782 -2.465 -2.228 1.00 82.31 218 LYS A N 1
ATOM 1751 C CA . LYS A 1 218 ? 9.878 -3.468 -3.294 1.00 82.31 218 LYS A CA 1
ATOM 1752 C C . LYS A 1 218 ? 9.120 -4.740 -2.933 1.00 82.31 218 LYS A C 1
ATOM 1754 O O . LYS A 1 218 ? 8.282 -5.184 -3.711 1.00 82.31 218 LYS A O 1
ATOM 1759 N N . ASP A 1 219 ? 9.410 -5.320 -1.771 1.00 80.88 219 ASP A N 1
ATOM 1760 C CA . ASP A 1 219 ? 8.778 -6.559 -1.319 1.00 80.88 219 ASP A CA 1
ATOM 1761 C C . ASP A 1 219 ? 7.253 -6.395 -1.235 1.00 80.88 219 ASP A C 1
ATOM 1763 O O . ASP A 1 219 ? 6.507 -7.205 -1.779 1.00 80.88 219 ASP A O 1
ATOM 1767 N N . GLN A 1 220 ? 6.763 -5.292 -0.661 1.00 76.56 220 GLN A N 1
ATOM 1768 C CA . GLN A 1 220 ? 5.327 -5.007 -0.628 1.00 76.56 220 GLN A CA 1
ATOM 1769 C C . GLN A 1 220 ? 4.727 -4.831 -2.032 1.00 76.56 220 GLN A C 1
ATOM 1771 O O . GLN A 1 220 ? 3.658 -5.375 -2.315 1.00 76.56 220 GLN A O 1
ATOM 1776 N N . MET A 1 221 ? 5.405 -4.116 -2.933 1.00 81.69 221 MET A N 1
ATOM 1777 C CA . MET A 1 221 ? 4.964 -3.946 -4.320 1.00 81.69 221 MET A CA 1
ATOM 1778 C C . MET A 1 221 ? 4.843 -5.275 -5.051 1.00 81.69 221 MET A C 1
ATOM 1780 O O . MET A 1 221 ? 3.854 -5.480 -5.750 1.00 81.69 221 MET A O 1
ATOM 1784 N N . VAL A 1 222 ? 5.806 -6.180 -4.871 1.00 87.44 222 VAL A N 1
ATOM 1785 C CA . VAL A 1 222 ? 5.776 -7.524 -5.462 1.00 87.44 222 VAL A CA 1
ATOM 1786 C C . VAL A 1 222 ? 4.558 -8.301 -4.977 1.00 87.44 222 VAL A C 1
ATOM 1788 O O . VAL A 1 222 ? 3.849 -8.886 -5.791 1.00 87.44 222 VAL A O 1
ATOM 1791 N N . LYS A 1 223 ? 4.247 -8.242 -3.680 1.00 84.75 223 LYS A N 1
ATOM 1792 C CA . LYS A 1 223 ? 3.078 -8.922 -3.097 1.00 84.75 223 LYS A CA 1
ATOM 1793 C C . LYS A 1 223 ? 1.759 -8.371 -3.625 1.00 84.75 223 LYS A C 1
ATOM 1795 O O . LYS A 1 223 ? 0.857 -9.131 -3.973 1.00 84.75 223 LYS A O 1
ATOM 1800 N N . VAL A 1 224 ? 1.638 -7.046 -3.689 1.00 80.25 224 VAL A N 1
ATOM 1801 C CA . VAL A 1 224 ? 0.435 -6.376 -4.200 1.00 80.25 224 VAL A CA 1
ATOM 1802 C C . VAL A 1 224 ? 0.262 -6.662 -5.689 1.00 80.25 224 VAL A C 1
ATOM 1804 O O . VAL A 1 224 ? -0.810 -7.090 -6.116 1.00 80.25 224 VAL A O 1
ATOM 1807 N N . MET A 1 225 ? 1.316 -6.476 -6.484 1.00 85.00 225 MET A N 1
ATOM 1808 C CA . MET A 1 225 ? 1.260 -6.695 -7.925 1.00 85.00 225 MET A CA 1
ATOM 1809 C C . MET A 1 225 ? 1.064 -8.156 -8.281 1.00 85.00 225 MET A C 1
ATOM 1811 O O . MET A 1 225 ? 0.221 -8.439 -9.126 1.00 85.00 225 MET A O 1
ATOM 1815 N N . GLY A 1 226 ? 1.750 -9.082 -7.620 1.00 86.69 226 GLY A N 1
ATOM 1816 C CA . GLY A 1 226 ? 1.545 -10.506 -7.847 1.00 86.69 226 GLY A CA 1
ATOM 1817 C C . GLY A 1 226 ? 0.112 -10.939 -7.535 1.00 86.69 226 GLY A C 1
ATOM 1818 O O . GLY A 1 226 ? -0.496 -11.654 -8.329 1.00 86.69 226 GLY A O 1
ATOM 1819 N N . ALA A 1 227 ? -0.497 -10.407 -6.471 1.00 80.50 227 ALA A N 1
ATOM 1820 C CA . ALA A 1 227 ? -1.901 -10.667 -6.157 1.00 80.50 227 ALA A CA 1
ATOM 1821 C C . ALA A 1 227 ? -2.888 -10.069 -7.181 1.00 80.50 227 ALA A C 1
ATOM 1823 O O . ALA A 1 227 ? -3.921 -10.682 -7.454 1.00 80.50 227 ALA A O 1
ATOM 1824 N N . LEU A 1 228 ? -2.586 -8.896 -7.750 1.00 78.88 228 LEU A N 1
ATOM 1825 C CA . LEU A 1 228 ? -3.387 -8.241 -8.798 1.00 78.88 228 LEU A CA 1
ATOM 1826 C C . LEU A 1 228 ? -3.156 -8.825 -10.205 1.00 78.88 228 LEU A C 1
ATOM 1828 O O . LEU A 1 228 ? -3.908 -8.531 -11.140 1.00 78.88 228 LEU A O 1
ATOM 1832 N N . ASN A 1 229 ? -2.094 -9.610 -10.382 1.00 83.56 229 ASN A N 1
ATOM 1833 C CA . ASN A 1 229 ? -1.633 -10.131 -11.668 1.00 83.56 229 ASN A CA 1
ATOM 1834 C C . ASN A 1 229 ? -1.357 -11.641 -11.599 1.00 83.56 229 ASN A C 1
ATOM 1836 O O . ASN A 1 229 ? -0.443 -12.118 -12.257 1.00 83.56 229 ASN A O 1
ATOM 1840 N N . LYS A 1 230 ? -2.144 -12.397 -10.821 1.00 84.62 230 LYS A N 1
ATOM 1841 C CA . LYS A 1 230 ? -1.910 -13.835 -10.580 1.00 84.62 230 LYS A CA 1
ATOM 1842 C C . LYS A 1 230 ? -1.760 -14.672 -11.847 1.00 84.62 230 LYS A C 1
ATOM 1844 O O . LYS A 1 230 ? -0.937 -15.573 -11.867 1.00 84.62 230 LYS A O 1
ATOM 1849 N N . ASP A 1 231 ? -2.528 -14.331 -12.878 1.00 84.94 231 ASP A N 1
ATOM 1850 C CA . ASP A 1 231 ? -2.609 -15.095 -14.126 1.00 84.94 231 ASP A CA 1
ATOM 1851 C C . ASP A 1 231 ? -1.963 -14.353 -15.308 1.00 84.94 231 ASP A C 1
ATOM 1853 O O . ASP A 1 231 ? -2.282 -14.611 -16.470 1.00 84.94 231 ASP A O 1
ATOM 1857 N N . ARG A 1 232 ? -1.113 -13.350 -15.040 1.00 86.06 232 ARG A N 1
ATOM 1858 C CA . ARG A 1 232 ? -0.470 -12.561 -16.096 1.00 86.06 232 ARG A CA 1
ATOM 1859 C C . ARG A 1 232 ? 0.921 -12.079 -15.716 1.00 86.06 232 ARG A C 1
ATOM 1861 O O . ARG A 1 232 ? 1.219 -11.746 -14.571 1.00 86.06 232 ARG A O 1
ATOM 1868 N N . ARG A 1 233 ? 1.754 -11.939 -16.744 1.00 91.12 233 ARG A N 1
ATOM 1869 C CA . ARG A 1 233 ? 3.093 -11.374 -16.611 1.00 91.12 233 ARG A CA 1
ATOM 1870 C C . ARG A 1 233 ? 3.037 -9.885 -16.277 1.00 91.12 233 ARG A C 1
ATOM 1872 O O . ARG A 1 233 ? 2.260 -9.142 -16.874 1.00 91.12 233 ARG A O 1
ATOM 1879 N N . TRP A 1 234 ? 3.915 -9.454 -15.381 1.00 92.38 234 TRP A N 1
ATOM 1880 C CA . TRP A 1 234 ? 4.135 -8.046 -15.061 1.00 92.38 234 TRP A CA 1
ATOM 1881 C C . TRP A 1 234 ? 5.623 -7.781 -14.793 1.00 92.38 234 TRP A C 1
ATOM 1883 O O . TRP A 1 234 ? 6.440 -8.705 -14.743 1.00 92.38 234 TRP A O 1
ATOM 1893 N N . PHE A 1 235 ? 5.983 -6.505 -14.694 1.00 93.50 235 PHE A N 1
ATOM 1894 C CA . PHE A 1 235 ? 7.362 -6.040 -14.646 1.00 93.50 235 PHE A CA 1
ATOM 1895 C C . PHE A 1 235 ? 7.574 -5.103 -13.463 1.00 93.50 235 PHE A C 1
ATOM 1897 O O . PHE A 1 235 ? 6.738 -4.239 -13.188 1.00 93.50 235 PHE A O 1
ATOM 1904 N N . LEU A 1 236 ? 8.711 -5.245 -12.789 1.00 93.06 236 LEU A N 1
ATOM 1905 C CA . LEU A 1 236 ? 9.172 -4.287 -11.792 1.00 93.06 236 LEU A CA 1
ATOM 1906 C C . LEU A 1 236 ? 10.419 -3.589 -12.320 1.00 93.06 236 LEU A C 1
ATOM 1908 O O . LEU A 1 236 ? 11.473 -4.206 -12.432 1.00 93.06 236 LEU A O 1
ATOM 1912 N N . PHE A 1 237 ? 10.299 -2.311 -12.649 1.00 92.00 237 PHE A N 1
ATOM 1913 C CA . PHE A 1 237 ? 11.400 -1.500 -13.150 1.00 92.00 237 PHE A CA 1
ATOM 1914 C C . PHE A 1 237 ? 12.216 -0.955 -11.981 1.00 92.00 237 PHE A C 1
ATOM 1916 O O . PHE A 1 237 ? 11.660 -0.332 -11.074 1.00 92.00 237 PHE A O 1
ATOM 1923 N N . THR A 1 238 ? 13.523 -1.185 -12.025 1.00 91.38 238 THR A N 1
ATOM 1924 C CA . THR A 1 238 ? 14.514 -0.603 -11.121 1.00 91.38 238 THR A CA 1
ATOM 1925 C C . THR A 1 238 ? 15.106 0.627 -11.778 1.00 91.38 238 THR A C 1
ATOM 1927 O O . THR A 1 238 ? 15.406 0.634 -12.974 1.00 91.38 238 THR A O 1
ATOM 1930 N N . LEU A 1 239 ? 15.249 1.689 -10.997 1.00 83.56 239 LEU A N 1
ATOM 1931 C CA . LEU A 1 239 ? 15.537 3.011 -11.521 1.00 83.56 239 LEU A CA 1
ATOM 1932 C C . LEU A 1 239 ? 16.738 3.626 -10.830 1.00 83.56 239 LEU A C 1
ATOM 1934 O O . LEU A 1 239 ? 16.865 3.584 -9.601 1.00 83.56 239 LEU A O 1
ATOM 1938 N N . LYS A 1 240 ? 17.580 4.285 -11.630 1.00 80.31 240 LYS A N 1
ATOM 1939 C CA . LYS A 1 240 ? 18.644 5.134 -11.117 1.00 80.31 240 LYS A CA 1
ATOM 1940 C C . LYS A 1 240 ? 18.008 6.263 -10.326 1.00 80.31 240 LYS A C 1
ATOM 1942 O O . LYS A 1 240 ? 17.097 6.956 -10.785 1.00 80.31 240 LYS A O 1
ATOM 1947 N N . ARG A 1 241 ? 18.537 6.489 -9.129 1.00 71.50 241 ARG A N 1
ATOM 1948 C CA . ARG A 1 241 ? 18.101 7.604 -8.301 1.00 71.50 241 ARG A CA 1
ATOM 1949 C C . ARG A 1 241 ? 18.298 8.928 -9.042 1.00 71.50 241 ARG A C 1
ATOM 1951 O O . ARG A 1 241 ? 19.397 9.250 -9.489 1.00 71.50 241 ARG A O 1
ATOM 1958 N N . HIS A 1 242 ? 17.240 9.730 -9.083 1.00 70.44 242 HIS A N 1
ATOM 1959 C CA . HIS A 1 242 ? 17.231 11.047 -9.709 1.00 70.44 242 HIS A CA 1
ATOM 1960 C C . HIS A 1 242 ? 16.647 12.071 -8.729 1.00 70.44 242 HIS A C 1
ATOM 1962 O O . HIS A 1 242 ? 15.483 11.979 -8.339 1.00 70.44 242 HIS A O 1
ATOM 1968 N N . ARG A 1 243 ? 17.466 13.035 -8.280 1.00 66.94 243 ARG A N 1
ATOM 1969 C CA . ARG A 1 243 ? 17.096 13.983 -7.206 1.00 66.94 243 ARG A CA 1
ATOM 1970 C C . ARG A 1 243 ? 15.792 14.747 -7.482 1.00 66.94 243 ARG A C 1
ATOM 1972 O O . ARG A 1 243 ? 14.977 14.799 -6.570 1.00 66.94 243 ARG A O 1
ATOM 1979 N N . PRO A 1 244 ? 15.539 15.277 -8.693 1.00 68.31 244 PRO A N 1
ATOM 1980 C CA . PRO A 1 244 ? 14.258 15.917 -8.994 1.00 68.31 244 PRO A CA 1
ATOM 1981 C C . PRO A 1 244 ? 13.036 15.009 -8.810 1.00 68.31 244 PRO A C 1
ATOM 1983 O O . PRO A 1 244 ? 12.008 15.494 -8.354 1.00 68.31 244 PRO A O 1
ATOM 1986 N N . LEU A 1 245 ? 13.159 13.706 -9.093 1.00 63.94 245 LEU A N 1
ATOM 1987 C CA . LEU A 1 245 ? 12.072 12.735 -8.895 1.00 63.94 245 LEU A CA 1
ATOM 1988 C C . LEU A 1 245 ? 11.838 12.450 -7.411 1.00 63.94 245 LEU A C 1
ATOM 1990 O O . LEU A 1 245 ? 10.707 12.422 -6.949 1.00 63.94 245 LEU A O 1
ATOM 1994 N N . VAL A 1 246 ? 12.908 12.322 -6.626 1.00 62.66 246 VAL A N 1
ATOM 1995 C CA . VAL A 1 246 ? 12.788 12.198 -5.163 1.00 62.66 246 VAL A CA 1
ATOM 1996 C C . VAL A 1 246 ? 12.126 13.443 -4.563 1.00 62.66 246 VAL A C 1
ATOM 1998 O O . VAL A 1 246 ? 11.243 13.335 -3.716 1.00 62.66 246 VAL A O 1
ATOM 2001 N N . SER A 1 247 ? 12.512 14.630 -5.034 1.00 60.88 247 SER A N 1
ATOM 2002 C CA . SER A 1 247 ? 11.921 15.894 -4.598 1.00 60.88 247 SER A CA 1
ATOM 2003 C C . SER A 1 247 ? 10.463 16.057 -5.033 1.00 60.88 247 SER A C 1
ATOM 2005 O O . SER A 1 247 ? 9.705 16.678 -4.295 1.00 60.88 247 SER A O 1
ATOM 2007 N N . SER A 1 248 ? 10.048 15.534 -6.194 1.00 61.91 248 SER A N 1
ATOM 2008 C CA . SER A 1 248 ? 8.633 15.543 -6.587 1.00 61.91 248 SER A CA 1
ATOM 2009 C C . SER A 1 248 ? 7.820 14.576 -5.730 1.00 61.91 248 SER A C 1
ATOM 2011 O O . SER A 1 248 ? 6.787 14.980 -5.214 1.00 61.91 248 SER A O 1
ATOM 2013 N N . PHE A 1 249 ? 8.327 13.375 -5.427 1.00 58.81 249 PHE A N 1
ATOM 2014 C CA . PHE A 1 249 ? 7.666 12.455 -4.488 1.00 58.81 249 PHE A CA 1
ATOM 2015 C C . PHE A 1 249 ? 7.520 13.019 -3.074 1.00 58.81 249 PHE A C 1
ATOM 2017 O O . PHE A 1 249 ? 6.538 12.725 -2.402 1.00 58.81 249 PHE A O 1
ATOM 2024 N N . ALA A 1 250 ? 8.471 13.841 -2.626 1.00 55.44 250 ALA A N 1
ATOM 2025 C CA . ALA A 1 250 ? 8.382 14.527 -1.340 1.00 55.44 250 ALA A CA 1
ATOM 2026 C C . ALA A 1 250 ? 7.380 15.694 -1.333 1.00 55.44 250 ALA A C 1
ATOM 2028 O O . ALA A 1 250 ? 6.919 16.101 -0.269 1.00 55.44 250 ALA A O 1
ATOM 2029 N N . LYS A 1 251 ? 7.062 16.248 -2.509 1.00 49.28 251 LYS A N 1
ATOM 2030 C CA . LYS A 1 251 ? 6.166 17.400 -2.681 1.00 49.28 251 LYS A CA 1
ATOM 2031 C C . LYS A 1 251 ? 4.753 17.019 -3.087 1.00 49.28 251 LYS A C 1
ATOM 2033 O O . LYS A 1 251 ? 3.850 17.807 -2.833 1.00 49.28 251 LYS A O 1
ATOM 2038 N N . THR A 1 252 ? 4.559 15.863 -3.711 1.00 49.53 252 THR A N 1
ATOM 2039 C CA . THR A 1 252 ? 3.240 15.315 -4.008 1.00 49.53 252 THR A CA 1
ATOM 2040 C C . THR A 1 252 ? 2.750 14.636 -2.731 1.00 49.53 252 THR A C 1
ATOM 2042 O O . THR A 1 252 ? 3.172 13.508 -2.454 1.00 49.53 252 THR A O 1
ATOM 2045 N N . PRO A 1 253 ? 1.892 15.279 -1.905 1.00 39.97 253 PRO A N 1
ATOM 2046 C CA . PRO A 1 253 ? 1.189 14.540 -0.874 1.00 39.97 253 PRO A CA 1
ATOM 2047 C C . PRO A 1 253 ? 0.523 13.372 -1.580 1.00 39.97 253 PRO A C 1
ATOM 2049 O O . PRO A 1 253 ? -0.077 13.528 -2.643 1.00 39.97 253 PRO A O 1
ATOM 2052 N N . ARG A 1 254 ? 0.733 12.187 -1.027 1.00 53.00 254 ARG A N 1
ATOM 2053 C CA . ARG A 1 254 ? 0.214 10.927 -1.527 1.00 53.00 254 ARG A CA 1
ATOM 2054 C C . ARG A 1 254 ? -1.309 11.050 -1.646 1.00 53.00 254 ARG A C 1
ATOM 2056 O O . ARG A 1 254 ? -2.028 10.877 -0.670 1.00 53.00 254 ARG A O 1
ATOM 2063 N N . LEU A 1 255 ? -1.788 11.455 -2.822 1.00 41.53 255 LEU A N 1
ATOM 2064 C CA . LEU A 1 255 ? -3.192 11.752 -3.100 1.00 41.53 255 LEU A CA 1
ATOM 2065 C C . LEU A 1 255 ? -3.733 10.703 -4.068 1.00 41.53 255 LEU A C 1
ATOM 2067 O O . LEU A 1 255 ? -3.891 10.956 -5.259 1.00 41.53 255 LEU A O 1
ATOM 2071 N N . PRO A 1 256 ? -4.062 9.510 -3.565 1.00 42.94 256 PRO A N 1
ATOM 2072 C CA . PRO A 1 256 ? -4.690 8.458 -4.359 1.00 42.94 256 PRO A CA 1
ATOM 2073 C C . PRO A 1 256 ? -6.109 8.814 -4.839 1.00 42.94 256 PRO A C 1
ATOM 2075 O O . PRO A 1 256 ? -6.716 8.057 -5.588 1.00 42.94 256 PRO A O 1
ATOM 2078 N N . THR A 1 257 ? -6.636 9.975 -4.436 1.00 43.38 257 THR A N 1
ATOM 2079 C CA . THR A 1 257 ? -7.926 10.524 -4.883 1.00 43.38 257 THR A CA 1
ATOM 2080 C C . THR A 1 257 ? -7.835 11.294 -6.192 1.00 43.38 257 THR A C 1
ATOM 2082 O O . THR A 1 257 ? -8.853 11.713 -6.743 1.00 43.38 257 THR A O 1
ATOM 2085 N N . TRP A 1 258 ? -6.626 11.522 -6.694 1.00 48.03 258 TRP A N 1
ATOM 2086 C CA . TRP A 1 258 ? -6.464 12.137 -7.992 1.00 48.03 258 TRP A CA 1
ATOM 2087 C C . TRP A 1 258 ? -6.701 11.130 -9.106 1.00 48.03 258 TRP A C 1
ATOM 2089 O O . TRP A 1 258 ? -6.321 9.964 -8.968 1.00 48.03 258 TRP A O 1
ATOM 2099 N N . PRO A 1 259 ? -7.285 11.581 -10.234 1.00 59.00 259 PRO A N 1
ATOM 2100 C CA . PRO A 1 259 ? -7.292 10.786 -11.444 1.00 59.00 259 PRO A CA 1
ATOM 2101 C C . PRO A 1 259 ? -5.887 10.259 -11.686 1.00 59.00 259 PRO A C 1
ATOM 2103 O O . PRO A 1 259 ? -4.890 10.972 -11.520 1.00 59.00 259 PRO A O 1
ATOM 2106 N N . ARG A 1 260 ? -5.804 8.989 -12.047 1.00 62.19 260 ARG A N 1
ATOM 2107 C CA . ARG A 1 260 ? -4.536 8.312 -12.274 1.00 62.19 260 ARG A CA 1
ATOM 2108 C C . ARG A 1 260 ? -3.655 9.082 -13.262 1.00 62.19 260 ARG A C 1
ATOM 2110 O O . ARG A 1 260 ? -2.436 9.125 -13.124 1.00 62.19 260 ARG A O 1
ATOM 2117 N N . GLU A 1 261 ? -4.287 9.706 -14.243 1.00 64.31 261 GLU A N 1
ATOM 2118 C CA . GLU A 1 261 ? -3.685 10.579 -15.238 1.00 64.31 261 GLU A CA 1
ATOM 2119 C C . GLU A 1 261 ? -3.001 11.798 -14.609 1.00 64.31 261 GLU A C 1
ATOM 2121 O O . GLU A 1 261 ? -1.936 12.202 -15.068 1.00 64.31 261 GLU A O 1
ATOM 2126 N N . THR A 1 262 ? -3.590 12.363 -13.555 1.00 62.91 262 THR A N 1
ATOM 2127 C CA . THR A 1 262 ? -3.038 13.484 -12.785 1.00 62.91 262 THR A CA 1
ATOM 2128 C C . THR A 1 262 ? -1.834 13.031 -11.962 1.00 62.91 262 THR A C 1
ATOM 2130 O O . THR A 1 262 ? -0.785 13.665 -12.024 1.00 62.91 262 THR A O 1
ATOM 2133 N N . LEU A 1 263 ? -1.931 11.884 -11.275 1.00 61.66 263 LEU A N 1
ATOM 2134 C CA . LEU A 1 263 ? -0.793 11.296 -10.553 1.00 61.66 263 LEU A CA 1
ATOM 2135 C C . LEU A 1 263 ? 0.375 10.980 -11.491 1.00 61.66 263 LEU A C 1
ATOM 2137 O O . LEU A 1 263 ? 1.531 11.257 -11.172 1.00 61.66 263 LEU A O 1
ATOM 2141 N N . ALA A 1 264 ? 0.082 10.416 -12.662 1.00 65.88 264 ALA A N 1
ATOM 2142 C CA . ALA A 1 264 ? 1.089 10.097 -13.662 1.00 65.88 264 ALA A CA 1
ATOM 2143 C C . ALA A 1 264 ? 1.716 11.355 -14.270 1.00 65.88 264 ALA A C 1
ATOM 2145 O O . ALA A 1 264 ? 2.907 11.345 -14.543 1.00 65.88 264 ALA A O 1
ATOM 2146 N N . ALA A 1 265 ? 0.949 12.436 -14.455 1.00 63.16 265 ALA A N 1
ATOM 2147 C CA . ALA A 1 265 ? 1.482 13.706 -14.936 1.00 63.16 265 ALA A CA 1
ATOM 2148 C C . ALA A 1 265 ? 2.502 14.300 -13.951 1.00 63.16 265 ALA A C 1
ATOM 2150 O O . ALA A 1 265 ? 3.605 14.648 -14.367 1.00 63.16 265 ALA A O 1
ATOM 2151 N N . GLU A 1 266 ? 2.184 14.341 -12.655 1.00 61.72 266 GLU A N 1
ATOM 2152 C CA . GLU A 1 266 ? 3.099 14.877 -11.634 1.00 61.72 266 GLU A CA 1
ATOM 2153 C C . GLU A 1 266 ? 4.322 14.002 -11.366 1.00 61.72 266 GLU A C 1
ATOM 2155 O O . GLU A 1 266 ? 5.378 14.494 -10.971 1.00 61.72 266 GLU A O 1
ATOM 2160 N N . THR A 1 267 ? 4.189 12.698 -11.599 1.00 63.88 267 THR A N 1
ATOM 2161 C CA . THR A 1 267 ? 5.263 11.724 -11.387 1.00 63.88 267 THR A CA 1
ATOM 2162 C C . THR A 1 267 ? 5.861 11.212 -12.695 1.00 63.88 267 THR A C 1
ATOM 2164 O O . THR A 1 267 ? 6.459 10.135 -12.721 1.00 63.88 267 THR A O 1
ATOM 2167 N N . THR A 1 268 ? 5.711 11.987 -13.779 1.00 71.50 268 THR A N 1
ATOM 2168 C CA . THR A 1 268 ? 6.227 11.617 -15.101 1.00 71.50 268 THR A CA 1
ATOM 2169 C C . THR A 1 268 ? 7.726 11.371 -15.028 1.00 71.50 268 THR A C 1
ATOM 2171 O O . THR A 1 268 ? 8.475 12.140 -14.421 1.00 71.50 268 THR A O 1
ATOM 2174 N N . MET A 1 269 ? 8.176 10.309 -15.687 1.00 77.62 269 MET A N 1
ATOM 2175 C CA . MET A 1 269 ? 9.575 9.918 -15.664 1.00 77.62 269 MET A CA 1
ATOM 2176 C C . MET A 1 269 ? 10.024 9.336 -17.002 1.00 77.62 269 MET A C 1
ATOM 2178 O O . MET A 1 269 ? 9.347 8.459 -17.533 1.00 77.62 269 MET A O 1
ATOM 2182 N N . SER A 1 270 ? 11.198 9.768 -17.482 1.00 84.50 270 SER A N 1
ATOM 2183 C CA . SER A 1 270 ? 11.868 9.164 -18.641 1.00 84.50 270 SER A CA 1
ATOM 2184 C C . SER A 1 270 ? 12.246 7.703 -18.389 1.00 84.50 270 SER A C 1
ATOM 2186 O O . SER A 1 270 ? 12.750 7.347 -17.320 1.00 84.50 270 SER A O 1
ATOM 2188 N N . PHE A 1 271 ? 12.066 6.878 -19.420 1.00 87.69 271 PHE A N 1
ATOM 2189 C CA . PHE A 1 271 ? 12.528 5.493 -19.436 1.00 87.69 271 PHE A CA 1
ATOM 2190 C C . PHE A 1 271 ? 14.063 5.377 -19.356 1.00 87.69 271 PHE A C 1
ATOM 2192 O O . PHE A 1 271 ? 14.570 4.362 -18.891 1.00 87.69 271 PHE A O 1
ATOM 2199 N N . ASP A 1 272 ? 14.813 6.429 -19.705 1.00 87.56 272 ASP A N 1
ATOM 2200 C CA . ASP A 1 272 ? 16.287 6.447 -19.635 1.00 87.56 272 ASP A CA 1
ATOM 2201 C C . ASP A 1 272 ? 16.829 6.294 -18.205 1.00 87.56 272 ASP A C 1
ATOM 2203 O O . ASP A 1 272 ? 18.008 6.020 -17.992 1.00 87.56 272 ASP A O 1
ATOM 2207 N N . LEU A 1 273 ? 15.971 6.487 -17.200 1.00 87.50 273 LEU A N 1
ATOM 2208 C CA . LEU A 1 273 ? 16.320 6.280 -15.799 1.00 87.50 273 LEU A CA 1
ATOM 2209 C C . LEU A 1 273 ? 16.199 4.815 -15.363 1.00 87.50 273 LEU A C 1
ATOM 2211 O O . LEU A 1 273 ? 16.644 4.486 -14.264 1.00 87.50 273 LEU A O 1
ATOM 2215 N N . VAL A 1 274 ? 15.619 3.935 -16.184 1.00 91.81 274 VAL A N 1
ATOM 2216 C CA . VAL A 1 274 ? 15.524 2.498 -15.900 1.00 91.81 274 VAL A CA 1
ATOM 2217 C C . VAL A 1 274 ? 16.910 1.872 -16.031 1.00 91.81 274 VAL A C 1
ATOM 2219 O O . VAL A 1 274 ? 17.543 1.959 -17.078 1.00 91.81 274 VAL A O 1
ATOM 2222 N N . THR A 1 275 ? 17.389 1.216 -14.976 1.00 92.62 275 THR A N 1
ATOM 2223 C CA . THR A 1 275 ? 18.664 0.476 -14.988 1.00 92.62 275 THR A CA 1
ATOM 2224 C C . THR A 1 275 ? 18.452 -1.002 -15.287 1.00 92.62 275 THR A C 1
ATOM 2226 O O . THR A 1 275 ? 19.261 -1.632 -15.965 1.00 92.62 275 THR A O 1
ATOM 2229 N N . SER A 1 276 ? 17.346 -1.563 -14.808 1.00 94.69 276 SER A N 1
ATOM 2230 C CA . SER A 1 276 ? 16.957 -2.950 -15.040 1.00 94.69 276 SER A CA 1
ATOM 2231 C C . SER A 1 276 ? 15.457 -3.126 -14.832 1.00 94.69 276 SER A C 1
ATOM 2233 O O . SER A 1 276 ? 14.767 -2.239 -14.325 1.00 94.69 276 SER A O 1
ATOM 2235 N N . TRP A 1 277 ? 14.933 -4.284 -15.213 1.00 95.62 277 TRP A N 1
ATOM 2236 C CA . TRP A 1 277 ? 13.604 -4.713 -14.805 1.00 95.62 277 TRP A CA 1
ATOM 2237 C C . TRP A 1 277 ? 13.596 -6.179 -14.405 1.00 95.62 277 TRP A C 1
ATOM 2239 O O . TRP A 1 277 ? 14.306 -7.023 -14.950 1.00 95.62 277 TRP A O 1
ATOM 2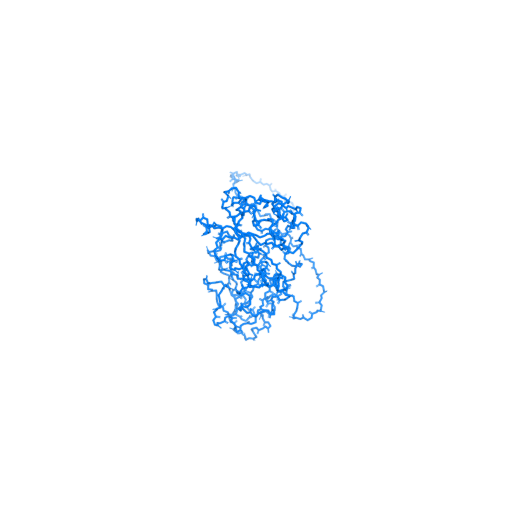249 N N . GLU A 1 278 ? 12.740 -6.494 -13.451 1.00 96.31 278 GLU A N 1
ATOM 2250 C CA . GLU A 1 278 ? 12.417 -7.855 -13.071 1.00 96.31 278 GLU A CA 1
ATOM 2251 C C . GLU A 1 278 ? 11.139 -8.288 -13.789 1.00 96.31 278 GLU A C 1
ATOM 2253 O O . GLU A 1 278 ? 10.195 -7.509 -13.928 1.00 96.31 278 GLU A O 1
ATOM 2258 N N . VAL A 1 279 ? 11.108 -9.534 -14.249 1.00 96.06 279 VAL A N 1
ATOM 2259 C CA . VAL A 1 279 ? 9.947 -10.148 -14.898 1.00 96.06 279 VAL A CA 1
ATOM 2260 C C . VAL A 1 279 ? 9.283 -11.088 -13.906 1.00 96.06 279 VAL A C 1
ATOM 2262 O O . VAL A 1 279 ? 9.950 -11.974 -13.369 1.00 96.06 279 VAL A O 1
ATOM 2265 N N . TYR A 1 280 ? 7.979 -10.931 -13.712 1.00 94.88 280 TYR A N 1
ATOM 2266 C CA . TYR A 1 280 ? 7.178 -11.739 -12.800 1.00 94.88 280 TYR A CA 1
ATOM 2267 C C . TYR A 1 280 ? 6.032 -12.440 -13.526 1.00 94.88 280 TYR A C 1
ATOM 2269 O O . TYR A 1 280 ? 5.462 -11.884 -14.462 1.00 94.88 280 TYR A O 1
ATOM 2277 N N . ASP A 1 281 ? 5.681 -13.639 -13.069 1.00 91.50 281 ASP A N 1
ATOM 2278 C CA . ASP A 1 281 ? 4.451 -14.352 -13.423 1.00 91.50 281 ASP A CA 1
ATOM 2279 C C . ASP A 1 281 ? 3.669 -14.646 -12.137 1.00 91.50 281 ASP A C 1
ATOM 2281 O O . ASP A 1 281 ? 4.131 -15.405 -11.276 1.00 91.50 281 ASP A O 1
ATOM 2285 N N . GLY A 1 282 ? 2.552 -13.943 -11.934 1.00 87.75 282 GLY A N 1
ATOM 2286 C CA . GLY A 1 282 ? 1.943 -13.842 -10.610 1.00 87.75 282 GLY A CA 1
ATOM 2287 C C . GLY A 1 282 ? 2.940 -13.287 -9.587 1.00 87.75 282 GLY A C 1
ATOM 2288 O O . GLY A 1 282 ? 3.529 -12.228 -9.788 1.00 87.75 282 GLY A O 1
ATOM 2289 N N . GLU A 1 283 ? 3.151 -13.993 -8.480 1.00 85.44 283 GLU A N 1
ATOM 2290 C CA . GLU A 1 283 ? 4.125 -13.611 -7.441 1.00 85.44 283 GLU A CA 1
ATOM 2291 C C . GLU A 1 283 ? 5.551 -14.131 -7.737 1.00 85.44 283 GLU A C 1
ATOM 2293 O O . GLU A 1 283 ? 6.509 -13.747 -7.067 1.00 85.44 283 GLU A O 1
ATOM 2298 N N . ASN A 1 284 ? 5.724 -14.977 -8.760 1.00 91.12 284 ASN A N 1
ATOM 2299 C CA . ASN A 1 284 ? 6.989 -15.657 -9.021 1.00 91.12 284 ASN A CA 1
ATOM 2300 C C . ASN A 1 284 ? 7.913 -14.808 -9.892 1.00 91.12 284 ASN A C 1
ATOM 2302 O O . ASN A 1 284 ? 7.589 -14.487 -11.038 1.00 91.12 284 ASN A O 1
ATOM 2306 N N . ARG A 1 285 ? 9.105 -14.490 -9.377 1.00 95.81 285 ARG A N 1
ATOM 2307 C CA . ARG A 1 285 ? 10.145 -13.831 -10.172 1.00 95.81 285 ARG A CA 1
ATOM 2308 C C . ARG A 1 285 ? 10.739 -14.822 -11.167 1.00 95.81 285 ARG A C 1
ATOM 2310 O O . ARG A 1 285 ? 11.343 -15.813 -10.773 1.00 95.81 285 ARG A O 1
ATOM 2317 N N . ILE A 1 286 ? 10.626 -14.503 -12.449 1.00 95.44 286 ILE A N 1
ATOM 2318 C CA . ILE A 1 286 ? 11.167 -15.305 -13.548 1.00 95.44 286 ILE A CA 1
ATOM 2319 C C . ILE A 1 286 ? 12.637 -14.966 -13.785 1.00 95.44 286 ILE A C 1
ATOM 2321 O O . ILE A 1 286 ? 13.473 -15.860 -13.867 1.00 95.44 286 ILE A O 1
ATOM 2325 N N . LYS A 1 287 ? 12.961 -13.674 -13.915 1.00 95.44 287 LYS A N 1
ATOM 2326 C CA . LYS A 1 287 ? 14.338 -13.205 -14.131 1.00 95.44 287 LYS A CA 1
ATOM 2327 C C . LYS A 1 287 ? 14.500 -11.709 -13.890 1.00 95.44 287 LYS A C 1
ATOM 2329 O O . LYS A 1 287 ? 13.515 -10.978 -13.827 1.00 95.44 287 LYS A O 1
ATOM 2334 N N . VAL A 1 288 ? 15.754 -11.274 -13.826 1.00 96.00 288 VAL A N 1
ATOM 2335 C CA . VAL A 1 288 ? 16.172 -9.867 -13.848 1.00 96.00 288 VAL A CA 1
ATOM 2336 C C . VAL A 1 288 ? 16.850 -9.595 -15.190 1.00 96.00 288 VAL A C 1
ATOM 2338 O O . VAL A 1 288 ? 17.575 -10.451 -15.693 1.00 96.00 288 VAL A O 1
ATOM 2341 N N . VAL A 1 289 ? 16.571 -8.445 -15.797 1.00 96.25 289 VAL A N 1
ATOM 2342 C CA . VAL A 1 289 ? 17.069 -8.062 -17.121 1.00 96.25 289 VAL A CA 1
ATOM 2343 C C . VAL A 1 289 ? 17.634 -6.650 -17.049 1.00 96.25 289 VAL A C 1
ATOM 2345 O O . VAL A 1 289 ? 16.954 -5.732 -16.599 1.00 96.25 289 VAL A O 1
ATOM 2348 N N . GLU A 1 290 ? 18.874 -6.473 -17.490 1.00 95.81 290 GLU A N 1
ATOM 2349 C CA . GLU A 1 290 ? 19.509 -5.157 -17.580 1.00 95.81 290 GLU A CA 1
ATOM 2350 C C . GLU A 1 290 ? 18.932 -4.336 -18.735 1.00 95.81 290 GLU A C 1
ATOM 2352 O O . GLU A 1 290 ? 18.582 -4.885 -19.787 1.00 95.81 290 GLU A O 1
ATOM 2357 N N . ASN A 1 291 ? 18.861 -3.016 -18.559 1.00 92.75 291 ASN A N 1
ATOM 2358 C CA . ASN A 1 291 ? 18.359 -2.121 -19.594 1.00 92.75 291 ASN A CA 1
ATOM 2359 C C . ASN A 1 291 ? 19.421 -1.852 -20.670 1.00 92.75 291 ASN A C 1
ATOM 2361 O O . ASN A 1 291 ? 20.160 -0.872 -20.602 1.00 92.75 291 ASN A O 1
ATOM 2365 N N . THR A 1 292 ? 19.481 -2.732 -21.670 1.00 92.19 292 THR A N 1
ATOM 2366 C CA . THR A 1 292 ? 20.322 -2.576 -22.865 1.00 92.19 292 THR A CA 1
ATOM 2367 C C . THR A 1 292 ? 19.468 -2.523 -24.135 1.00 92.19 292 THR A C 1
ATOM 2369 O O . THR A 1 292 ? 18.367 -3.090 -24.154 1.00 92.19 292 THR A O 1
ATOM 2372 N N . PRO A 1 293 ? 19.945 -1.890 -25.226 1.00 91.19 293 PRO A N 1
ATOM 2373 C CA . PRO A 1 293 ? 19.233 -1.879 -26.505 1.00 91.19 293 PRO A CA 1
ATOM 2374 C C . PRO A 1 293 ? 18.894 -3.283 -27.024 1.00 91.19 293 PRO A C 1
ATOM 2376 O O . PRO A 1 293 ? 17.818 -3.501 -27.578 1.00 91.19 293 PRO A O 1
ATOM 2379 N N . GLU A 1 294 ? 19.790 -4.250 -26.829 1.00 91.12 294 GLU A N 1
ATOM 2380 C CA . GLU A 1 294 ? 19.602 -5.648 -27.222 1.00 91.12 294 GLU A CA 1
ATOM 2381 C C . GLU A 1 294 ? 18.476 -6.290 -26.413 1.00 91.12 294 GLU A C 1
ATOM 2383 O O . GLU A 1 294 ? 17.571 -6.897 -26.986 1.00 91.12 294 GLU A O 1
ATOM 2388 N N . ASN A 1 295 ? 18.479 -6.100 -25.090 1.00 90.81 295 ASN A N 1
ATOM 2389 C CA . ASN A 1 295 ? 17.428 -6.621 -24.225 1.00 90.81 295 ASN A CA 1
ATOM 2390 C C . ASN A 1 295 ? 16.078 -5.963 -24.522 1.00 90.81 295 ASN A C 1
ATOM 2392 O O . ASN A 1 295 ? 15.067 -6.657 -24.542 1.00 90.81 295 ASN A O 1
ATOM 2396 N N . LEU A 1 296 ? 16.031 -4.663 -24.819 1.00 89.06 296 LEU A N 1
ATOM 2397 C CA . LEU A 1 296 ? 14.784 -3.986 -25.186 1.00 89.06 296 LEU A CA 1
ATOM 2398 C C . LEU A 1 296 ? 14.166 -4.534 -26.479 1.00 89.06 296 LEU A C 1
ATOM 2400 O O . LEU A 1 296 ? 12.946 -4.641 -26.563 1.00 89.06 296 LEU A O 1
ATOM 2404 N N . LYS A 1 297 ? 14.981 -4.931 -27.466 1.00 87.62 297 LYS A N 1
ATOM 2405 C CA . LYS A 1 297 ? 14.490 -5.551 -28.714 1.00 87.62 297 LYS A CA 1
ATOM 2406 C C . LYS A 1 297 ? 13.839 -6.916 -28.487 1.00 87.62 297 LYS A C 1
ATOM 2408 O O . LYS A 1 297 ? 12.978 -7.313 -29.266 1.00 87.62 297 LYS A O 1
ATOM 2413 N N . LEU A 1 298 ? 14.252 -7.636 -27.444 1.00 82.44 298 LEU A N 1
ATOM 2414 C CA . LEU A 1 298 ? 13.737 -8.969 -27.116 1.00 82.44 298 LEU A CA 1
ATOM 2415 C C . LEU A 1 298 ? 12.406 -8.939 -26.354 1.00 82.44 298 LEU A C 1
ATOM 2417 O O . LEU A 1 298 ? 11.809 -9.999 -26.145 1.00 82.44 298 LEU A O 1
ATOM 2421 N N . TRP A 1 299 ? 11.963 -7.763 -25.899 1.00 80.56 299 TRP A N 1
ATOM 2422 C CA . TRP A 1 299 ? 10.810 -7.630 -25.013 1.00 80.56 299 TRP A CA 1
ATOM 2423 C C . TRP A 1 299 ? 9.697 -6.808 -25.628 1.00 80.56 299 TRP A C 1
ATOM 2425 O O . TRP A 1 299 ? 9.716 -5.573 -25.488 1.00 80.56 299 TRP A O 1
#

Foldseek 3Di:
DDDDDDDDDDDDDDDDDDDDPDDDDDDDDDDDDPDDLPDDFADPVNLQDVQFWKKWKALDDDDQFGLQDDDVRQQPDQTQIDRDPVSSLVSNLVRQVDQFRKMKIWGFRSLQQQLVLLSVLDPGPRPDGSVSCSQQRRRGLLRTQWMWIDTNNDTDDTGGDPSNDSCVQLVVLVPDWWKKFKDQDALLVQQVVQHQALVSCVVGVLGALDMHTDDPRVSNCLRSVLSSQVAGKIKMFIFADDVVLSVLVVVPRSNPNDDSSVSSHSNTDGSVRTQWMWMDNRSDTPDIGGDDPVRSVVD

Sequence (299 aa):
MLLQSFLSVSVFLSSLSGFAAANDRTDYRTSNAKGSLQARAPTANGLGQRGSTLYRASITQPTYSGFSRDTASWISETTIMGYDKNDVIQRAMSAYKQPNARWYLFHIDANDPLLQWGLQSFRNPNQASSSQLAYRAPMSFYLIKGWDLYYGKKFHEHTDNHQYNPNWWLEHTAKDAEIYRPGTRKPSYYAQAHGFTRQTAAQNPNDPVLWGAGYRDKDQMVKVMGALNKDRRWFLFTLKRHRPLVSSFAKTPRLPTWPRETLAAETTMSFDLVTSWEVYDGENRIKVVENTPENLKLW

Secondary structure (DSSP, 8-state):
------------------------------------TT-----TTTTTSTTPEEEEEESSPP-TTTTSS--HHHHTSPPEEES-HHHHHHHHHHHS-STT-EEEEEEEETT-HHHHHHHHTSS-GGGS-HHHHHHHS---GGGEEEEEEEETTEEEEEEE-TT--TTHHHHHSTTTPPEEEEESS-HHHHHHTTSB-HHHHHH-TTS----EEHHHHHHHHHHHHHHHTTTSEEEEEEE---HHHHHHHHHS---TTS-HHHHHHHT-B-GGGEEEEEEEETTEEEEEEE--HHHHHT-

Radius of gyration: 24.99 Å; chains: 1; bounding box: 64×75×66 Å